Protein AF-0000000085309528 (afdb_homodimer)

Organism: NCBI:txid3103831

Solvent-accessible surface area (backbone atoms only — not comparable to full-atom values): 15838 Å² total; per-residue (Å²): 102,68,58,45,34,44,52,8,32,40,38,30,22,43,34,36,33,51,49,20,50,48,52,57,66,41,32,70,86,76,49,28,79,62,33,69,62,44,40,62,52,49,51,51,50,44,50,50,41,31,69,68,67,67,43,84,64,73,81,75,52,52,61,58,54,52,50,49,50,30,49,31,26,32,52,10,17,55,31,30,48,74,66,34,68,66,12,40,51,35,38,41,52,45,48,66,63,44,37,60,67,75,28,50,26,87,81,46,52,84,86,38,72,61,16,55,55,22,41,51,52,34,37,46,50,42,15,52,39,9,43,42,37,27,53,52,28,52,54,51,49,53,52,53,55,56,60,66,65,58,73,77,74,73,80,124,104,69,57,47,35,45,52,8,32,40,37,30,21,43,33,35,35,50,50,19,50,50,51,57,64,36,35,74,74,79,53,28,78,61,37,69,62,43,40,62,52,51,52,50,50,43,50,50,40,32,70,70,67,65,42,86,64,72,79,74,52,53,64,56,56,52,51,48,50,30,49,30,26,32,51,11,17,56,31,30,48,74,67,35,67,65,13,40,51,35,38,44,51,45,47,67,62,44,37,60,68,76,28,50,26,86,82,45,52,84,87,37,73,61,18,56,53,22,42,51,51,34,38,47,51,43,15,54,41,9,44,43,37,28,52,52,28,50,53,51,50,53,54,54,53,57,60,65,65,56,72,78,74,73,80,124

InterPro domains:
  IPR008637 HR-like lesion-inducer [PF05514] (1-138)

Nearest PDB structures (foldseek):
  4tx5-assembly1_B  TM=2.590E-01  e=3.684E+00  Homo sapiens
  6jx6-assembly1_A  TM=2.705E-01  e=5.208E+00  Homo sapiens
  8e2i-assembly1_F  TM=2.574E-01  e=7.364E+00  Homo sapiens
  4tx5-assembly1_B  TM=2.590E-01  e=3.129E+00  Homo sapiens
  4tx5-assembly1_A  TM=1.847E-01  e=1.812E+00  Homo sapiens

Secondary structure (DSSP, 8-state):
-HHHHHHHHHHHHHHHHHHHHHHHHHHTTTS-HHHHHHHHHHHHHHHHHHHHH--------HHHHHHHHHHHHHHHHHHHHTT-HHHHHHHHHHHHHHHHHH--GGGS-TTSHHHHHHHHHHHHHHHHHHHHHHHHHHHHHHHHHHHHTS------/-HHHHHHHHHHHHHHHHHHHHHHHHHHHHHS-HHHHHHHHHHHHHHHHHHHHH--------HHHHHHHHHHHHHHHHHHHHTT-HHHHHHHHHHHHHHHHHH--GGGS-TTSHHHHHHHHHHHHHHHHHHHHHHHHHHHHHHHHHHHHTS------

Structure (mmCIF, N/CA/C/O backbone):
data_AF-0000000085309528-model_v1
#
loop_
_entity.id
_entity.type
_entity.pdbx_description
1 polymer 'HR-like lesion-inducer'
#
loop_
_atom_site.group_PDB
_atom_site.id
_atom_site.type_symbol
_atom_site.label_atom_id
_atom_site.label_alt_id
_atom_site.label_comp_id
_atom_site.label_asym_id
_atom_site.label_entity_id
_atom_site.label_seq_id
_atom_site.pdbx_PDB_ins_code
_atom_site.Cartn_x
_atom_site.Cartn_y
_atom_site.Cartn_z
_atom_site.occupancy
_atom_site.B_iso_or_equiv
_atom_site.auth_seq_id
_atom_site.auth_comp_id
_atom_site.auth_asym_id
_atom_site.auth_atom_id
_atom_site.pdbx_PDB_model_num
ATOM 1 N N . MET A 1 1 ? -3.947 13.203 20.281 1 59 1 MET A N 1
ATOM 2 C CA . MET A 1 1 ? -3.629 13.734 18.953 1 59 1 MET A CA 1
ATOM 3 C C . MET A 1 1 ? -2.316 13.156 18.438 1 59 1 MET A C 1
ATOM 5 O O . MET A 1 1 ? -2.285 12.523 17.375 1 59 1 MET A O 1
ATOM 9 N N . GLY A 1 2 ? -1.531 13.086 19.375 1 77.38 2 GLY A N 1
ATOM 10 C CA . GLY A 1 2 ? -0.209 12.531 19.141 1 77.38 2 GLY A CA 1
ATOM 11 C C . GLY A 1 2 ? -0.215 11.023 18.953 1 77.38 2 GLY A C 1
ATOM 12 O O . GLY A 1 2 ? 0.578 10.477 18.188 1 77.38 2 GLY A O 1
ATOM 13 N N . PHE A 1 3 ? -1.37 10.469 19.438 1 87.56 3 PHE A N 1
ATOM 14 C CA . PHE A 1 3 ? -1.398 9.008 19.438 1 87.56 3 PHE A CA 1
ATOM 15 C C . PHE A 1 3 ? -1.786 8.477 18.062 1 87.56 3 PHE A C 1
ATOM 17 O O . PHE A 1 3 ? -1.171 7.527 17.562 1 87.56 3 PHE A O 1
ATOM 24 N N . THR A 1 4 ? -2.826 9.039 17.422 1 90.31 4 THR A N 1
ATOM 25 C CA . THR A 1 4 ? -3.268 8.609 16.109 1 90.31 4 THR A CA 1
ATOM 26 C C . THR A 1 4 ? -2.162 8.805 15.07 1 90.31 4 THR A C 1
ATOM 28 O O . THR A 1 4 ? -1.961 7.961 14.203 1 90.31 4 THR A O 1
ATOM 31 N N . LEU A 1 5 ? -1.456 9.836 15.234 1 93 5 LEU A N 1
ATOM 32 C CA . LEU A 1 5 ? -0.347 10.117 14.328 1 93 5 LEU A CA 1
ATOM 33 C C . LEU A 1 5 ? 0.76 9.078 14.484 1 93 5 LEU A C 1
ATOM 35 O O . LEU A 1 5 ? 1.288 8.57 13.492 1 93 5 LEU A O 1
ATOM 39 N N . PHE A 1 6 ? 0.939 8.797 15.758 1 93.88 6 PHE A N 1
ATOM 40 C CA . PHE A 1 6 ? 1.984 7.824 16.047 1 93.88 6 PHE A CA 1
ATOM 41 C C . PHE A 1 6 ? 1.581 6.438 15.547 1 93.88 6 PHE A C 1
ATOM 43 O O . PHE A 1 6 ? 2.389 5.73 14.945 1 93.88 6 PHE A O 1
ATOM 50 N N . ILE A 1 7 ? 0.357 6.023 15.773 1 95.94 7 ILE A N 1
ATOM 51 C CA . ILE A 1 7 ? -0.137 4.723 15.344 1 95.94 7 ILE A CA 1
ATOM 52 C C . ILE A 1 7 ? -0.105 4.641 13.812 1 95.94 7 ILE A C 1
ATOM 54 O O . ILE A 1 7 ? 0.216 3.59 13.25 1 95.94 7 ILE A O 1
ATOM 58 N N . GLY A 1 8 ? -0.493 5.781 13.195 1 96.25 8 GLY A N 1
ATOM 59 C CA . GLY A 1 8 ? -0.447 5.824 11.742 1 96.25 8 GLY A CA 1
ATOM 60 C C . GLY A 1 8 ? 0.948 5.621 11.188 1 96.25 8 GLY A C 1
ATOM 61 O O . GLY A 1 8 ? 1.146 4.812 10.273 1 96.25 8 GLY A O 1
ATOM 62 N N . ARG A 1 9 ? 1.925 6.234 11.773 1 96.56 9 ARG A N 1
ATOM 63 C CA . ARG A 1 9 ? 3.309 6.105 11.328 1 96.56 9 ARG A CA 1
ATOM 64 C C . ARG A 1 9 ? 3.838 4.699 11.586 1 96.56 9 ARG A C 1
ATOM 66 O O . ARG A 1 9 ? 4.543 4.133 10.75 1 96.56 9 ARG A O 1
ATOM 73 N N . LEU A 1 10 ? 3.473 4.219 12.727 1 97.5 10 LEU A N 1
ATOM 74 C CA . LEU A 1 10 ? 3.939 2.891 13.109 1 97.5 10 LEU A CA 1
ATOM 75 C C . LEU A 1 10 ? 3.387 1.828 12.164 1 97.5 10 LEU A C 1
ATOM 77 O O . LEU A 1 10 ? 4.125 0.961 11.695 1 97.5 10 LEU A O 1
ATOM 81 N N . LEU A 1 11 ? 2.135 1.89 11.938 1 97.56 11 LEU A N 1
ATOM 82 C CA . LEU A 1 11 ? 1.492 0.933 11.039 1 97.56 11 LEU A CA 1
ATOM 83 C C . LEU A 1 11 ? 2.062 1.04 9.633 1 97.56 11 LEU A C 1
ATOM 85 O O . LEU A 1 11 ? 2.334 0.023 8.984 1 97.56 11 LEU A O 1
ATOM 89 N N . PHE A 1 12 ? 2.223 2.238 9.203 1 98.19 12 PHE A N 1
ATOM 90 C CA . PHE A 1 12 ? 2.777 2.469 7.871 1 98.19 12 PHE A CA 1
ATOM 91 C C . PHE A 1 12 ? 4.184 1.889 7.762 1 98.19 12 PHE A C 1
ATOM 93 O O . PHE A 1 12 ? 4.477 1.125 6.84 1 98.19 12 PHE A O 1
ATOM 100 N N . ALA A 1 13 ? 5.023 2.193 8.742 1 98.31 13 ALA A N 1
ATOM 101 C CA . ALA A 1 13 ? 6.43 1.804 8.727 1 98.31 13 ALA A CA 1
ATOM 102 C C . ALA A 1 13 ? 6.586 0.298 8.922 1 98.31 13 ALA A C 1
ATOM 104 O O . ALA A 1 13 ? 7.586 -0.29 8.508 1 98.31 13 ALA A O 1
ATOM 105 N N . SER A 1 14 ? 5.633 -0.248 9.594 1 97.62 14 SER A N 1
ATOM 106 C CA . SER A 1 14 ? 5.723 -1.672 9.898 1 97.62 14 SER A CA 1
ATOM 107 C C . SER A 1 14 ? 5.859 -2.506 8.633 1 97.62 14 SER A C 1
ATOM 109 O O . SER A 1 14 ? 6.586 -3.5 8.609 1 97.62 14 SER A O 1
ATOM 111 N N . PHE A 1 15 ? 5.129 -2.162 7.57 1 97.75 15 PHE A N 1
ATOM 112 C CA . PHE A 1 15 ? 5.219 -2.896 6.316 1 97.75 15 PHE A CA 1
ATOM 113 C C . PHE A 1 15 ? 6.66 -2.943 5.816 1 97.75 15 PHE A C 1
ATOM 115 O O . PHE A 1 15 ? 7.152 -4.004 5.422 1 97.75 15 PHE A O 1
ATOM 122 N N . PHE A 1 16 ? 7.359 -1.808 5.855 1 98.12 16 PHE A N 1
ATOM 123 C CA . PHE A 1 16 ? 8.711 -1.723 5.324 1 98.12 16 PHE A CA 1
ATOM 124 C C . PHE A 1 16 ? 9.695 -2.471 6.223 1 98.12 16 PHE A C 1
ATOM 126 O O . PHE A 1 16 ? 10.609 -3.137 5.73 1 98.12 16 PHE A O 1
ATOM 133 N N . ILE A 1 17 ? 9.453 -2.334 7.441 1 97.62 17 ILE A N 1
ATOM 134 C CA . ILE A 1 17 ? 10.336 -3 8.391 1 97.62 17 ILE A CA 1
ATOM 135 C C . ILE A 1 17 ? 10.188 -4.516 8.266 1 97.62 17 ILE A C 1
ATOM 137 O O . ILE A 1 17 ? 11.18 -5.242 8.234 1 97.62 17 ILE A O 1
ATOM 141 N N . LEU A 1 18 ? 9 -5.008 8.188 1 96.38 18 LEU A N 1
ATOM 142 C CA . LEU A 1 18 ? 8.75 -6.438 8.023 1 96.38 18 LEU A CA 1
ATOM 143 C C . LEU A 1 18 ? 9.297 -6.938 6.691 1 96.38 18 LEU A C 1
ATOM 145 O O . LEU A 1 18 ? 9.859 -8.031 6.617 1 96.38 18 LEU A O 1
ATOM 149 N N . SER A 1 19 ? 9.039 -6.141 5.691 1 94.44 19 SER A N 1
ATOM 150 C CA . SER A 1 19 ? 9.562 -6.496 4.379 1 94.44 19 SER A CA 1
ATOM 151 C C . SER A 1 19 ? 11.078 -6.605 4.398 1 94.44 19 SER A C 1
ATOM 153 O O . SER A 1 19 ? 11.648 -7.523 3.809 1 94.44 19 SER A O 1
ATOM 155 N N . SER A 1 20 ? 11.703 -5.621 5.047 1 94.56 20 SER A N 1
ATOM 156 C CA . SER A 1 20 ? 13.156 -5.656 5.184 1 94.56 20 SER A CA 1
ATOM 157 C C . SER A 1 20 ? 13.609 -6.902 5.938 1 94.56 20 SER A C 1
ATOM 159 O O . SER A 1 20 ? 14.602 -7.531 5.562 1 94.56 20 SER A O 1
ATOM 161 N N . TYR A 1 21 ? 12.93 -7.238 6.98 1 93.25 21 TYR A N 1
ATOM 162 C CA . TYR A 1 21 ? 13.242 -8.43 7.758 1 93.25 21 TYR A CA 1
ATOM 163 C C . TYR A 1 21 ? 13.094 -9.688 6.91 1 93.25 21 TYR A C 1
ATOM 165 O O . TYR A 1 21 ? 13.93 -10.594 6.98 1 93.25 21 TYR A O 1
ATOM 173 N N . GLN A 1 22 ? 12.047 -9.773 6.168 1 89.75 22 GLN A N 1
ATOM 174 C CA . GLN A 1 22 ? 11.82 -10.922 5.297 1 89.75 22 GLN A CA 1
ATOM 175 C C . GLN A 1 22 ? 12.93 -11.047 4.258 1 89.75 22 GLN A C 1
ATOM 177 O O . GLN A 1 22 ? 13.383 -12.156 3.959 1 89.75 22 GLN A O 1
ATOM 182 N N . LEU A 1 23 ? 13.289 -9.914 3.648 1 89.88 23 LEU A N 1
ATOM 183 C CA . LEU A 1 23 ? 14.375 -9.93 2.672 1 89.88 23 LEU A CA 1
ATOM 184 C C . LEU A 1 23 ? 15.664 -10.453 3.297 1 89.88 23 LEU A C 1
ATOM 186 O O . LEU A 1 23 ? 16.391 -11.227 2.668 1 89.88 23 LEU A O 1
ATOM 190 N N . TYR A 1 24 ? 15.93 -10.031 4.457 1 89.62 24 TYR A N 1
ATOM 191 C CA . TYR A 1 24 ? 17.125 -10.461 5.168 1 89.62 24 TYR A CA 1
ATOM 192 C C . TYR A 1 24 ? 17.078 -11.961 5.461 1 89.62 24 TYR A C 1
ATOM 194 O O . TYR A 1 24 ? 18.078 -12.664 5.277 1 89.62 24 TYR A O 1
ATOM 202 N N . HIS A 1 25 ? 15.961 -12.445 5.918 1 86.12 25 HIS A N 1
ATOM 203 C CA . HIS A 1 25 ? 15.805 -13.852 6.27 1 86.12 25 HIS A CA 1
ATOM 204 C C . HIS A 1 25 ? 15.883 -14.742 5.031 1 86.12 25 HIS A C 1
ATOM 206 O O . HIS A 1 25 ? 16.406 -15.852 5.094 1 86.12 25 HIS A O 1
ATOM 212 N N . GLU A 1 26 ? 15.359 -14.227 3.969 1 83.44 26 GLU A N 1
ATOM 213 C CA . GLU A 1 26 ? 15.359 -15.008 2.734 1 83.44 26 GLU A CA 1
ATOM 214 C C . GLU A 1 26 ? 16.719 -14.953 2.047 1 83.44 26 GLU A C 1
ATOM 216 O O . GLU A 1 26 ? 17.016 -15.781 1.189 1 83.44 26 GLU A O 1
ATOM 221 N N . PHE A 1 27 ? 17.516 -13.922 2.281 1 76.69 27 PHE A N 1
ATOM 222 C CA . PHE A 1 27 ? 18.828 -13.695 1.675 1 76.69 27 PHE A CA 1
ATOM 223 C C . PHE A 1 27 ? 19.75 -14.883 1.929 1 76.69 27 PHE A C 1
ATOM 225 O O . PHE A 1 27 ? 20.531 -15.273 1.055 1 76.69 27 PHE A O 1
ATOM 232 N N . GLY A 1 28 ? 19.625 -15.562 3.135 1 66.06 28 GLY A N 1
ATOM 233 C CA . GLY A 1 28 ? 20.516 -16.625 3.584 1 66.06 28 GLY A CA 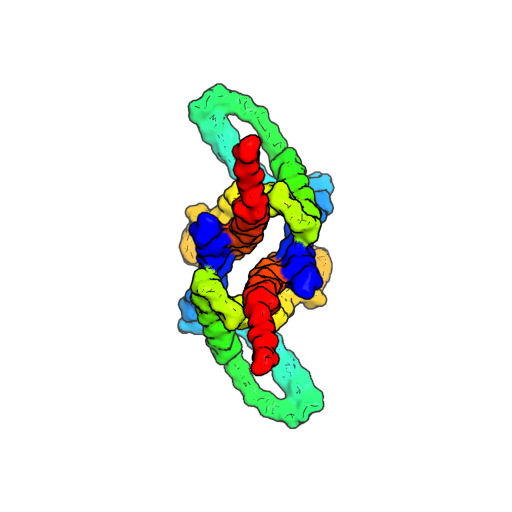1
ATOM 234 C C . GLY A 1 28 ? 21.016 -17.5 2.453 1 66.06 28 GLY A C 1
ATOM 235 O O . GLY A 1 28 ? 22.219 -17.578 2.207 1 66.06 28 GLY A O 1
ATOM 236 N N . THR A 1 29 ? 20.312 -18.484 1.875 1 58.19 29 THR A N 1
ATOM 237 C CA . THR A 1 29 ? 20.969 -19.609 1.225 1 58.19 29 THR A CA 1
ATOM 238 C C . THR A 1 29 ? 21.266 -19.297 -0.24 1 58.19 29 THR A C 1
ATOM 240 O O . THR A 1 29 ? 22.344 -19.609 -0.745 1 58.19 29 THR A O 1
ATOM 243 N N . ASP A 1 30 ? 20.344 -18.797 -1.023 1 61.81 30 ASP A N 1
ATOM 244 C CA . ASP A 1 30 ? 20.531 -18.672 -2.467 1 61.81 30 ASP A CA 1
ATOM 245 C C . ASP A 1 30 ? 20.109 -17.281 -2.943 1 61.81 30 ASP A C 1
ATOM 247 O O . ASP A 1 30 ? 19.766 -17.094 -4.109 1 61.81 30 ASP A O 1
ATOM 251 N N . GLY A 1 31 ? 20.344 -16.141 -1.905 1 64.5 31 GLY A N 1
ATOM 252 C CA . GLY A 1 31 ? 20.031 -14.781 -2.314 1 64.5 31 GLY A CA 1
ATOM 253 C C . GLY A 1 31 ? 18.547 -14.477 -2.266 1 64.5 31 GLY A C 1
ATOM 254 O O . GLY A 1 31 ? 18.141 -13.312 -2.279 1 64.5 31 GLY A O 1
ATOM 255 N N . GLY A 1 32 ? 17.656 -15.539 -2.217 1 71.88 32 GLY A N 1
ATOM 256 C CA . GLY A 1 32 ? 16.219 -15.383 -2.07 1 71.88 32 GLY A CA 1
ATOM 257 C C . GLY A 1 32 ? 15.5 -15.227 -3.396 1 71.88 32 GLY A C 1
ATOM 258 O O . GLY A 1 32 ? 16.141 -15.07 -4.441 1 71.88 32 GLY A O 1
ATOM 259 N N . PRO A 1 33 ? 14.266 -15.297 -3.48 1 76.56 33 PRO A N 1
ATOM 260 C CA . PRO A 1 33 ? 13.461 -15.195 -4.699 1 76.56 33 PRO A CA 1
ATOM 261 C C . PRO A 1 33 ? 13.609 -13.836 -5.391 1 76.56 33 PRO A C 1
ATOM 263 O O . PRO A 1 33 ? 13.453 -13.75 -6.609 1 76.56 33 PRO A O 1
ATOM 266 N N . VAL A 1 34 ? 14.031 -12.914 -4.676 1 83.56 34 VAL A N 1
ATOM 267 C CA . VAL A 1 34 ? 14.141 -11.57 -5.23 1 83.56 34 VAL A CA 1
ATOM 268 C C . VAL A 1 34 ? 15.352 -11.477 -6.148 1 83.56 34 VAL A C 1
ATOM 270 O O . VAL A 1 34 ? 15.344 -10.727 -7.129 1 83.56 34 VAL A O 1
ATOM 273 N N . VAL A 1 35 ? 16.375 -12.211 -5.824 1 81.44 35 VAL A N 1
ATOM 274 C CA . VAL A 1 35 ? 17.594 -12.227 -6.629 1 81.44 35 VAL A CA 1
ATOM 275 C C . VAL A 1 35 ? 17.281 -12.734 -8.031 1 81.44 35 VAL A C 1
ATOM 277 O O . VAL A 1 35 ? 17.844 -12.258 -9.016 1 81.44 35 VAL A O 1
ATOM 280 N N . LYS A 1 36 ? 16.406 -13.664 -8.062 1 83 36 LYS A N 1
ATOM 281 C CA . LYS A 1 36 ? 16.031 -14.242 -9.352 1 83 36 LYS A CA 1
ATOM 282 C C . LYS A 1 36 ? 15.375 -13.195 -10.25 1 83 36 LYS A C 1
ATOM 284 O O . LYS A 1 36 ? 15.5 -13.266 -11.477 1 83 36 LYS A O 1
ATOM 289 N N . VAL A 1 37 ? 14.727 -12.258 -9.664 1 83.81 37 VAL A N 1
ATOM 290 C CA . VAL A 1 37 ? 14.039 -11.219 -10.422 1 83.81 37 VAL A CA 1
ATOM 291 C C . VAL A 1 37 ? 15.023 -10.102 -10.773 1 83.81 37 VAL A C 1
ATOM 293 O O . VAL A 1 37 ? 14.977 -9.555 -11.875 1 83.81 37 VAL A O 1
ATOM 296 N N . LEU A 1 38 ? 15.93 -9.867 -9.906 1 86.25 38 LEU A N 1
ATOM 297 C CA . LEU A 1 38 ? 16.828 -8.734 -10.039 1 86.25 38 LEU A CA 1
ATOM 298 C C . LEU A 1 38 ? 17.984 -9.07 -10.977 1 86.25 38 LEU A C 1
ATOM 300 O O . LEU A 1 38 ? 18.484 -8.203 -11.695 1 86.25 38 LEU A O 1
ATOM 304 N N . GLU A 1 39 ? 18.406 -10.289 -10.961 1 84.12 39 GLU A N 1
ATOM 305 C CA . GLU A 1 39 ? 19.609 -10.703 -11.68 1 84.12 39 GLU A CA 1
ATOM 306 C C . GLU A 1 39 ? 19.5 -10.383 -13.172 1 84.12 39 GLU A C 1
ATOM 308 O O . GLU A 1 39 ? 20.359 -9.711 -13.734 1 84.12 39 GLU A O 1
ATOM 313 N N . PRO A 1 40 ? 18.516 -10.875 -13.781 1 82.75 40 PRO A N 1
ATOM 314 C CA . PRO A 1 40 ? 18.422 -10.586 -15.211 1 82.75 40 PRO A CA 1
ATOM 315 C C . PRO A 1 40 ? 18.312 -9.094 -15.508 1 82.75 40 PRO A C 1
ATOM 317 O O . PRO A 1 40 ? 18.844 -8.617 -16.516 1 82.75 40 PRO A O 1
ATOM 320 N N . LYS A 1 41 ? 17.672 -8.406 -14.672 1 81.38 41 LYS A N 1
ATOM 321 C CA . LYS A 1 41 ? 17.469 -6.977 -14.883 1 81.38 41 LYS A CA 1
ATOM 322 C C . LYS A 1 41 ? 18.781 -6.211 -14.695 1 81.38 41 LYS A C 1
ATOM 324 O O . LYS A 1 41 ? 19.062 -5.273 -15.438 1 81.38 41 LYS A O 1
ATOM 329 N N . LEU A 1 42 ? 19.484 -6.613 -13.75 1 80.06 42 LEU A N 1
ATOM 330 C CA . LEU A 1 42 ? 20.797 -6.004 -13.516 1 80.06 42 LEU A CA 1
ATOM 331 C C . LEU A 1 42 ? 21.75 -6.301 -14.672 1 80.06 42 LEU A C 1
ATOM 333 O O . LEU A 1 42 ? 22.531 -5.438 -15.07 1 80.06 42 LEU A O 1
ATOM 337 N N . ASN A 1 43 ? 21.641 -7.5 -15.125 1 80.75 43 ASN A N 1
ATOM 338 C CA . ASN A 1 43 ? 22.484 -7.879 -16.25 1 80.75 43 ASN A CA 1
ATOM 339 C C . ASN A 1 43 ? 22.172 -7.031 -17.484 1 80.75 43 ASN A C 1
ATOM 341 O O . ASN A 1 43 ? 23.094 -6.609 -18.203 1 80.75 43 ASN A O 1
ATOM 345 N N . MET A 1 44 ? 20.859 -6.789 -17.641 1 76.88 44 MET A N 1
ATOM 346 C CA . MET A 1 44 ? 20.469 -5.961 -18.766 1 76.88 44 MET A CA 1
ATOM 347 C C . MET A 1 44 ? 20.938 -4.523 -18.594 1 76.88 44 MET A C 1
ATOM 349 O O . MET A 1 44 ? 21.391 -3.887 -19.547 1 76.88 44 MET A O 1
ATOM 353 N N . PHE A 1 45 ? 20.812 -4.094 -17.453 1 75.94 45 PHE A N 1
ATOM 354 C CA . PHE A 1 45 ? 21.234 -2.732 -17.156 1 75.94 45 PHE A CA 1
ATOM 355 C C . PHE A 1 45 ? 22.734 -2.572 -17.344 1 75.94 45 PHE A C 1
ATOM 357 O O . PHE A 1 45 ? 23.203 -1.577 -17.906 1 75.94 45 PHE A O 1
ATOM 364 N N . THR A 1 46 ? 23.469 -3.512 -16.875 1 75.56 46 THR A N 1
ATOM 365 C CA . THR A 1 46 ? 24.922 -3.488 -17.016 1 75.56 46 THR A CA 1
ATOM 366 C C . THR A 1 46 ? 25.312 -3.545 -18.484 1 75.56 46 THR A C 1
ATOM 368 O O . THR A 1 46 ? 26.234 -2.842 -18.922 1 75.56 46 THR A O 1
ATOM 371 N N . LYS A 1 47 ? 24.641 -4.352 -19.188 1 77.75 47 LYS A N 1
ATOM 372 C CA . LYS A 1 47 ? 24.938 -4.469 -20.609 1 77.75 47 LYS A CA 1
ATOM 373 C C . LYS A 1 47 ? 24.688 -3.146 -21.328 1 77.75 47 LYS A C 1
ATOM 375 O O . LYS A 1 47 ? 25.469 -2.746 -22.188 1 77.75 47 LYS A O 1
ATOM 380 N N . LEU A 1 48 ? 23.609 -2.496 -20.906 1 72.94 48 LEU A N 1
ATOM 381 C CA . LEU A 1 48 ? 23.266 -1.224 -21.531 1 72.94 48 LEU A CA 1
ATOM 382 C C . LEU A 1 48 ? 24.297 -0.158 -21.203 1 72.94 48 LEU A C 1
ATOM 384 O O . LEU A 1 48 ? 24.688 0.627 -22.078 1 72.94 48 LEU A O 1
ATOM 388 N N . ILE A 1 49 ? 24.703 -0.191 -20 1 71.75 49 ILE A N 1
ATOM 389 C CA . ILE A 1 49 ? 25.688 0.792 -19.562 1 71.75 49 ILE A CA 1
ATOM 390 C C . ILE A 1 49 ? 27.031 0.516 -20.234 1 71.75 49 ILE A C 1
ATOM 392 O O . ILE A 1 49 ? 27.75 1.446 -20.625 1 71.75 49 ILE A O 1
ATOM 396 N N . THR A 1 50 ? 27.312 -0.761 -20.328 1 74.38 50 THR A N 1
ATOM 397 C CA . THR A 1 50 ? 28.547 -1.136 -21 1 74.38 50 THR A CA 1
ATOM 398 C C . THR A 1 50 ? 28.516 -0.718 -22.469 1 74.38 50 THR A C 1
ATOM 400 O O . THR A 1 50 ? 29.5 -0.219 -23 1 74.38 50 THR A O 1
ATOM 403 N N . LEU A 1 51 ? 27.438 -0.909 -23 1 72.88 51 LEU A N 1
ATOM 404 C CA . LEU A 1 51 ? 27.297 -0.584 -24.422 1 72.88 51 LEU A CA 1
ATOM 405 C C . LEU A 1 51 ? 27.328 0.925 -24.641 1 72.88 51 LEU A C 1
ATOM 407 O O . LEU A 1 51 ? 27.969 1.41 -25.578 1 72.88 51 LEU A O 1
ATOM 411 N N . LYS A 1 52 ? 26.656 1.558 -23.688 1 69.94 52 LYS A N 1
ATOM 412 C CA . LYS A 1 52 ? 26.5 2.992 -23.906 1 69.94 52 LYS A CA 1
ATOM 413 C C . LYS A 1 52 ? 27.672 3.77 -23.297 1 69.94 52 LYS A C 1
ATOM 415 O O . LYS A 1 52 ? 28.172 4.715 -23.906 1 69.94 52 LYS A O 1
ATOM 420 N N . ALA A 1 53 ? 28 3.508 -22.125 1 66.31 53 ALA A N 1
ATOM 421 C CA . ALA A 1 53 ? 28.984 4.34 -21.438 1 66.31 53 ALA A CA 1
ATOM 422 C C . ALA A 1 53 ? 30.391 3.752 -21.562 1 66.31 53 ALA A C 1
ATOM 424 O O . ALA A 1 53 ? 31.375 4.441 -21.328 1 66.31 53 ALA A O 1
ATOM 425 N N . GLY A 1 54 ? 30.484 2.582 -22.281 1 65.31 54 GLY A N 1
ATOM 426 C CA . GLY A 1 54 ? 31.781 1.95 -22.453 1 65.31 54 GLY A CA 1
ATOM 427 C C . GLY A 1 54 ? 32.469 1.61 -21.141 1 65.31 54 GLY A C 1
ATOM 428 O O . GLY A 1 54 ? 33.688 1.489 -21.094 1 65.31 54 GLY A O 1
ATOM 429 N N . ILE A 1 55 ? 31.766 1.912 -20.078 1 61.38 55 ILE A N 1
ATOM 430 C CA . ILE A 1 55 ? 32.375 1.68 -18.766 1 61.38 55 ILE A CA 1
ATOM 431 C C . ILE A 1 55 ? 32.062 0.25 -18.312 1 61.38 55 ILE A C 1
ATOM 433 O O . ILE A 1 55 ? 30.953 -0.246 -18.469 1 61.38 55 ILE A O 1
ATOM 437 N N . ASN A 1 56 ? 33.125 -0.583 -18.125 1 59.34 56 ASN A N 1
ATOM 438 C CA . ASN A 1 56 ? 32.969 -1.91 -17.531 1 59.34 56 ASN A CA 1
ATOM 439 C C . ASN A 1 56 ? 32.375 -1.838 -16.141 1 59.34 56 ASN A C 1
ATOM 441 O O . ASN A 1 56 ? 33.031 -1.387 -15.195 1 59.34 56 ASN A O 1
ATOM 445 N N . VAL A 1 57 ? 31.062 -1.744 -16 1 57.91 57 VAL A N 1
ATOM 446 C CA . VAL A 1 57 ? 30.375 -1.695 -14.703 1 57.91 57 VAL A CA 1
ATOM 447 C C . VAL A 1 57 ? 30.672 -2.977 -13.922 1 57.91 57 VAL A C 1
ATOM 449 O O . VAL A 1 57 ? 30.547 -4.078 -14.461 1 57.91 57 VAL A O 1
ATOM 452 N N . PRO A 1 58 ? 31.469 -2.914 -12.82 1 57.06 58 PRO A N 1
ATOM 453 C CA . PRO A 1 58 ? 31.672 -4.117 -12.016 1 57.06 58 PRO A CA 1
ATOM 454 C C . PRO A 1 58 ? 30.391 -4.902 -11.781 1 57.06 58 PRO A C 1
ATOM 456 O O . PRO A 1 58 ? 29.297 -4.32 -11.766 1 57.06 58 PRO A O 1
ATOM 459 N N . GLU A 1 59 ? 30.312 -6.117 -12.117 1 60.16 59 GLU A N 1
ATOM 460 C CA . GLU A 1 59 ? 29.188 -7.008 -11.898 1 60.16 59 GLU A CA 1
ATOM 461 C C . GLU A 1 59 ? 28.562 -6.789 -10.523 1 60.16 59 GLU A C 1
ATOM 463 O O . GLU A 1 59 ? 29.188 -7.098 -9.5 1 60.16 59 GLU A O 1
ATOM 468 N N . VAL A 1 60 ? 27.812 -5.691 -10.328 1 61.56 60 VAL A N 1
ATOM 469 C CA . VAL A 1 60 ? 27.125 -5.566 -9.047 1 61.56 60 VAL A CA 1
ATOM 470 C C . VAL A 1 60 ? 26.422 -6.879 -8.711 1 61.56 60 VAL A C 1
ATOM 472 O O . VAL A 1 60 ? 25.562 -7.344 -9.469 1 61.56 60 VAL A O 1
ATOM 475 N N . GLU A 1 61 ? 27.047 -7.566 -7.699 1 78 61 GLU A N 1
ATOM 476 C CA . GLU A 1 61 ? 26.438 -8.812 -7.242 1 78 61 GLU A CA 1
ATOM 477 C C . GLU A 1 61 ? 25.016 -8.578 -6.734 1 78 61 GLU A C 1
ATOM 479 O O . GLU A 1 61 ? 24.75 -7.602 -6.027 1 78 61 GLU A O 1
ATOM 484 N N . THR A 1 62 ? 24.078 -9.133 -7.316 1 82.75 62 THR A N 1
ATOM 485 C CA . THR A 1 62 ? 22.672 -9.055 -6.949 1 82.75 62 THR A CA 1
ATOM 486 C C . THR A 1 62 ? 22.516 -9.031 -5.434 1 82.75 62 THR A C 1
ATOM 488 O O . THR A 1 62 ? 21.594 -8.398 -4.91 1 82.75 62 THR A O 1
ATOM 491 N N . LYS A 1 63 ? 23.5 -9.578 -4.77 1 82.19 63 LYS A N 1
ATOM 492 C CA . LYS A 1 63 ? 23.453 -9.625 -3.311 1 82.19 63 LYS A CA 1
ATOM 493 C C . LYS A 1 63 ? 23.578 -8.227 -2.715 1 82.19 63 LYS A C 1
ATOM 495 O O . LYS A 1 63 ? 22.938 -7.922 -1.702 1 82.19 63 LYS A O 1
ATOM 500 N N . HIS A 1 64 ? 24.375 -7.402 -3.352 1 86.88 64 HIS A N 1
ATOM 501 C CA . HIS A 1 64 ? 24.547 -6.043 -2.859 1 86.88 64 HIS A CA 1
ATOM 502 C C . HIS A 1 64 ? 23.266 -5.227 -3.047 1 86.88 64 HIS A C 1
ATOM 504 O O . HIS A 1 64 ? 22.969 -4.352 -2.232 1 86.88 64 HIS A O 1
ATOM 510 N N . VAL A 1 65 ? 22.625 -5.543 -4.117 1 89.62 65 VAL A N 1
ATOM 511 C CA . VAL A 1 65 ? 21.375 -4.84 -4.398 1 89.62 65 VAL A CA 1
ATOM 512 C C . VAL A 1 65 ? 20.344 -5.176 -3.324 1 89.62 65 VAL A C 1
ATOM 514 O O . VAL A 1 65 ? 19.672 -4.281 -2.807 1 89.62 65 VAL A O 1
ATOM 517 N N . VAL A 1 66 ? 20.281 -6.438 -2.98 1 90.56 66 VAL A N 1
ATOM 518 C CA . VAL A 1 66 ? 19.344 -6.887 -1.956 1 90.56 66 VAL A CA 1
ATOM 519 C C . VAL A 1 66 ? 19.703 -6.246 -0.615 1 90.56 66 VAL A C 1
ATOM 521 O O . VAL A 1 66 ? 18.812 -5.816 0.126 1 90.56 66 VAL A O 1
ATOM 524 N N . MET A 1 67 ? 20.984 -6.176 -0.336 1 90 67 MET A N 1
ATOM 525 C CA . MET A 1 67 ? 21.422 -5.539 0.903 1 90 67 MET A CA 1
ATOM 526 C C . MET A 1 67 ? 21.016 -4.07 0.933 1 90 67 MET A C 1
ATOM 528 O O . MET A 1 67 ? 20.625 -3.549 1.978 1 90 67 MET A O 1
ATOM 532 N N . THR A 1 68 ? 21.188 -3.451 -0.197 1 93.25 68 THR A N 1
ATOM 533 C CA . THR A 1 68 ? 20.781 -2.053 -0.297 1 93.25 68 THR A CA 1
ATOM 534 C C . THR A 1 68 ? 19.297 -1.898 -0.04 1 93.25 68 THR A C 1
ATOM 536 O O . THR A 1 68 ? 18.875 -0.969 0.651 1 93.25 68 THR A O 1
ATOM 539 N N . MET A 1 69 ? 18.484 -2.799 -0.567 1 94.25 69 MET A N 1
ATOM 540 C CA . MET A 1 69 ? 17.047 -2.785 -0.332 1 94.25 69 MET A CA 1
ATOM 541 C C . MET A 1 69 ? 16.734 -2.908 1.156 1 94.25 69 MET A C 1
ATOM 543 O O . MET A 1 69 ? 15.906 -2.168 1.685 1 94.25 69 MET A O 1
ATOM 547 N N . ILE A 1 70 ? 17.453 -3.828 1.803 1 94.5 70 ILE A N 1
ATOM 548 C CA . ILE A 1 70 ? 17.25 -4.094 3.223 1 94.5 70 ILE A CA 1
ATOM 549 C C . ILE A 1 70 ? 17.562 -2.838 4.031 1 94.5 70 ILE A C 1
ATOM 551 O O . ILE A 1 70 ? 16.797 -2.447 4.91 1 94.5 70 ILE A O 1
ATOM 555 N N . VAL A 1 71 ? 18.594 -2.199 3.689 1 95.44 71 VAL A N 1
ATOM 556 C CA . VAL A 1 71 ? 19.062 -1.023 4.422 1 95.44 71 VAL A CA 1
ATOM 557 C C . VAL A 1 71 ? 18.094 0.135 4.195 1 95.44 71 VAL A C 1
ATOM 559 O O . VAL A 1 71 ? 17.672 0.8 5.145 1 95.44 71 VAL A O 1
ATOM 562 N N . LEU A 1 72 ? 17.703 0.355 2.971 1 97.31 72 LEU A N 1
ATOM 563 C CA . LEU A 1 72 ? 16.812 1.455 2.639 1 97.31 72 LEU A CA 1
ATOM 564 C C . LEU A 1 72 ? 15.461 1.278 3.324 1 97.31 72 LEU A C 1
ATOM 566 O O . LEU A 1 72 ? 14.945 2.213 3.943 1 97.31 72 LEU A O 1
ATOM 570 N N . GLN A 1 73 ? 15 0.128 3.26 1 97.12 73 GLN A N 1
ATOM 571 C CA . GLN A 1 73 ? 13.688 -0.147 3.844 1 97.12 73 GLN A CA 1
ATOM 572 C C . GLN A 1 73 ? 13.766 -0.18 5.367 1 97.12 73 GLN A C 1
ATOM 574 O O . GLN A 1 73 ? 12.875 0.341 6.047 1 97.12 73 GLN A O 1
ATOM 579 N N . GLY A 1 74 ? 14.727 -0.908 5.832 1 97.06 74 GLY A N 1
ATOM 580 C CA . GLY A 1 74 ? 14.859 -1.054 7.273 1 97.06 74 GLY A CA 1
ATOM 581 C C . GLY A 1 74 ? 15.109 0.263 7.984 1 97.06 74 GLY A C 1
ATOM 582 O O . GLY A 1 74 ? 14.359 0.643 8.883 1 97.06 74 GLY A O 1
ATOM 583 N N . PHE A 1 75 ? 16.094 0.993 7.523 1 97.5 75 PHE A N 1
ATOM 584 C CA . PHE A 1 75 ? 16.438 2.27 8.133 1 97.5 75 PHE A CA 1
ATOM 585 C C . PHE A 1 75 ? 15.359 3.314 7.855 1 97.5 75 PHE A C 1
ATOM 587 O O . PHE A 1 75 ? 15.055 4.141 8.719 1 97.5 75 PHE A O 1
ATOM 594 N N . GLY A 1 76 ? 14.898 3.281 6.66 1 98.25 76 GLY A N 1
ATOM 595 C CA . GLY A 1 76 ? 13.82 4.199 6.34 1 98.25 76 GLY A CA 1
ATOM 596 C C . GLY A 1 76 ? 12.586 3.988 7.188 1 98.25 76 GLY A C 1
ATOM 597 O O . GLY A 1 76 ? 12 4.949 7.691 1 98.25 76 GLY A O 1
ATOM 598 N N . GLY A 1 77 ? 12.203 2.691 7.344 1 98.38 77 GLY A N 1
ATOM 599 C CA . GLY A 1 77 ? 11.047 2.373 8.172 1 98.38 77 GLY A CA 1
ATOM 600 C C . GLY A 1 77 ? 11.219 2.801 9.617 1 98.38 77 GLY A C 1
ATOM 601 O O . GLY A 1 77 ? 10.328 3.436 10.188 1 98.38 77 GLY A O 1
ATOM 602 N N . VAL A 1 78 ? 12.336 2.518 10.172 1 97.81 78 VAL A N 1
ATOM 603 C CA . VAL A 1 78 ? 12.617 2.871 11.562 1 97.81 78 VAL A CA 1
ATOM 604 C C . VAL A 1 78 ? 12.641 4.391 11.711 1 97.81 78 VAL A C 1
ATOM 606 O O . VAL A 1 78 ? 12.055 4.938 12.648 1 97.81 78 VAL A O 1
ATOM 609 N N . GLY A 1 79 ? 13.336 5.031 10.836 1 97.75 79 GLY A N 1
ATOM 610 C CA . GLY A 1 79 ? 13.352 6.484 10.852 1 97.75 79 GLY A CA 1
ATOM 611 C C . GLY A 1 79 ? 11.961 7.094 10.742 1 97.75 79 GLY A C 1
ATOM 612 O O . GLY A 1 79 ? 11.664 8.086 11.414 1 97.75 79 GLY A O 1
ATOM 613 N N . PHE A 1 80 ? 11.141 6.504 9.906 1 97.06 80 PHE A N 1
ATOM 614 C CA . PHE A 1 80 ? 9.805 7.043 9.68 1 97.06 80 PHE A CA 1
ATOM 615 C C . PHE A 1 80 ? 8.945 6.918 10.93 1 97.06 80 PHE A C 1
ATOM 617 O O . PHE A 1 80 ? 8.133 7.797 11.227 1 97.06 80 PHE A O 1
ATOM 624 N N . VAL A 1 81 ? 9.117 5.805 11.711 1 96.38 81 VAL A N 1
ATOM 625 C CA . VAL A 1 81 ? 8.375 5.613 12.945 1 96.38 81 VAL A CA 1
ATOM 626 C C . VAL A 1 81 ? 8.617 6.801 13.883 1 96.38 81 VAL A C 1
ATOM 628 O O . VAL A 1 81 ? 7.699 7.266 14.555 1 96.38 81 VAL A O 1
ATOM 631 N N . PHE A 1 82 ? 9.781 7.336 13.828 1 94.94 82 PHE A N 1
ATOM 632 C CA . PHE A 1 82 ? 10.148 8.43 14.711 1 94.94 82 PHE A CA 1
ATOM 633 C C . PHE A 1 82 ? 9.836 9.773 14.07 1 94.94 82 PHE A C 1
ATOM 635 O O . PHE A 1 82 ? 10.156 10.828 14.625 1 94.94 82 PHE A O 1
ATOM 642 N N . GLY A 1 83 ? 9.312 9.75 12.961 1 93 83 GLY A N 1
ATOM 643 C CA . GLY A 1 83 ? 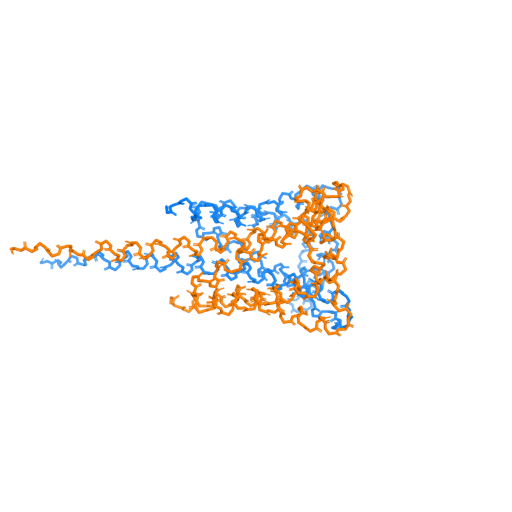8.914 10.969 12.281 1 93 83 GLY A CA 1
ATOM 644 C C . GLY A 1 83 ? 10.07 11.664 11.578 1 93 83 GLY A C 1
ATOM 645 O O . GLY A 1 83 ? 10.031 12.875 11.359 1 93 83 GLY A O 1
ATOM 646 N N . SER A 1 84 ? 11.055 10.922 11.234 1 94.38 84 SER A N 1
ATOM 647 C CA . SER A 1 84 ? 12.242 11.484 10.602 1 94.38 84 SER A CA 1
ATOM 648 C C . SER A 1 84 ? 11.992 11.812 9.133 1 94.38 84 SER A C 1
ATOM 650 O O . SER A 1 84 ? 11.422 10.992 8.398 1 94.38 84 SER A O 1
ATOM 652 N N . TYR A 1 85 ? 12.375 12.938 8.719 1 95.06 85 TYR A N 1
ATOM 653 C CA . TYR A 1 85 ? 12.305 13.336 7.316 1 95.06 85 TYR A CA 1
ATOM 654 C C . TYR A 1 85 ? 13.188 12.445 6.445 1 95.06 85 TYR A C 1
ATOM 656 O O . TYR A 1 85 ? 12.766 12.016 5.371 1 95.06 85 TYR A O 1
ATOM 664 N N . LEU A 1 86 ? 14.328 12.195 6.91 1 96.31 86 LEU A N 1
ATOM 665 C CA . LEU A 1 86 ? 15.266 11.336 6.195 1 96.31 86 LEU A CA 1
ATOM 666 C C . LEU A 1 86 ? 14.672 9.945 5.977 1 96.31 86 LEU A C 1
ATOM 668 O O . LEU A 1 86 ? 14.852 9.352 4.91 1 96.31 86 LEU A O 1
ATOM 672 N N . GLY A 1 87 ? 14.031 9.422 6.973 1 97.62 87 GLY A N 1
ATOM 673 C CA . GLY A 1 87 ? 13.375 8.133 6.828 1 97.62 87 GLY A CA 1
ATOM 674 C C . GLY A 1 87 ? 12.375 8.094 5.688 1 97.62 87 GLY A C 1
ATOM 675 O O . GLY A 1 87 ? 12.352 7.133 4.91 1 97.62 87 GLY A O 1
ATOM 676 N N . ALA A 1 88 ? 11.617 9.141 5.586 1 97.56 88 ALA A N 1
ATOM 677 C CA . ALA A 1 88 ? 10.625 9.227 4.52 1 97.56 88 ALA A CA 1
ATOM 678 C C . ALA A 1 88 ? 11.297 9.266 3.148 1 97.56 88 ALA A C 1
ATOM 680 O O . ALA A 1 88 ? 10.867 8.586 2.219 1 97.56 88 ALA A O 1
ATOM 681 N N . ILE A 1 89 ? 12.352 10 3.018 1 97.56 89 ILE A N 1
ATOM 682 C CA . ILE A 1 89 ? 13.062 10.148 1.752 1 97.56 89 ILE A CA 1
ATOM 683 C C . ILE A 1 89 ? 13.672 8.812 1.338 1 97.56 89 ILE A C 1
ATOM 685 O O . ILE A 1 89 ? 13.641 8.445 0.161 1 97.56 89 ILE A O 1
ATOM 689 N N . LEU A 1 90 ? 14.219 8.156 2.285 1 98.19 90 LEU A N 1
ATOM 690 C CA . LEU A 1 90 ? 14.82 6.859 1.997 1 98.19 90 LEU A CA 1
ATOM 691 C C . LEU A 1 90 ? 13.773 5.887 1.462 1 98.19 90 LEU A C 1
ATOM 693 O O . LEU A 1 90 ? 14.047 5.133 0.522 1 98.19 90 LEU A O 1
ATOM 697 N N . LEU A 1 91 ? 12.648 5.883 2.057 1 98.38 91 LEU A N 1
ATOM 698 C CA . LEU A 1 91 ? 11.578 4.984 1.63 1 98.38 91 LEU A CA 1
ATOM 699 C C . LEU A 1 91 ? 11.07 5.367 0.242 1 98.38 91 LEU A C 1
ATOM 701 O O . LEU A 1 91 ? 10.766 4.492 -0.573 1 98.38 91 LEU A O 1
ATOM 705 N N . VAL A 1 92 ? 10.938 6.668 -0.031 1 98 92 VAL A N 1
ATOM 706 C CA . VAL A 1 92 ? 10.523 7.121 -1.355 1 98 92 VAL A CA 1
ATOM 707 C C . VAL A 1 92 ? 11.539 6.652 -2.4 1 98 92 VAL A C 1
ATOM 709 O O . VAL A 1 92 ? 11.156 6.125 -3.447 1 98 92 VAL A O 1
ATOM 712 N N . LEU A 1 93 ? 12.805 6.879 -2.062 1 97.31 93 LEU A N 1
ATOM 713 C CA . LEU A 1 93 ? 13.875 6.461 -2.961 1 97.31 93 LEU A CA 1
ATOM 714 C C . LEU A 1 93 ? 13.805 4.961 -3.236 1 97.31 93 LEU A C 1
ATOM 716 O O . LEU A 1 93 ? 13.875 4.531 -4.391 1 97.31 93 LEU A O 1
ATOM 720 N N . TYR A 1 94 ? 13.664 4.199 -2.201 1 97.06 94 TYR A N 1
ATOM 721 C CA . TYR A 1 94 ? 13.531 2.754 -2.342 1 97.06 94 TYR A CA 1
ATOM 722 C C . TYR A 1 94 ? 12.383 2.398 -3.277 1 97.06 94 TYR A C 1
ATOM 724 O O . TYR A 1 94 ? 12.555 1.629 -4.223 1 97.06 94 TYR A O 1
ATOM 732 N N . GLN A 1 95 ? 11.219 2.936 -2.971 1 96.56 95 GLN A N 1
ATOM 733 C CA . GLN A 1 95 ? 10.016 2.586 -3.723 1 96.56 95 GLN A CA 1
ATOM 734 C C . GLN A 1 95 ? 10.148 2.994 -5.188 1 96.56 95 GLN A C 1
ATOM 736 O O . GLN A 1 95 ? 9.789 2.229 -6.082 1 96.56 95 GLN A O 1
ATOM 741 N N . LEU A 1 96 ? 10.664 4.164 -5.492 1 96.31 96 LEU A N 1
ATOM 742 C CA . LEU A 1 96 ? 10.727 4.684 -6.855 1 96.31 96 LEU A CA 1
ATOM 743 C C . LEU A 1 96 ? 11.734 3.896 -7.691 1 96.31 96 LEU A C 1
ATOM 745 O O . LEU A 1 96 ? 11.531 3.697 -8.891 1 96.31 96 LEU A O 1
ATOM 749 N N . VAL A 1 97 ? 12.773 3.479 -7.094 1 94.25 97 VAL A N 1
ATOM 750 C CA . VAL A 1 97 ? 13.836 2.787 -7.816 1 94.25 97 VAL A CA 1
ATOM 751 C C . VAL A 1 97 ? 13.445 1.328 -8.039 1 94.25 97 VAL A C 1
ATOM 753 O O . VAL A 1 97 ? 13.516 0.827 -9.164 1 94.25 97 VAL A O 1
ATOM 756 N N . PHE A 1 98 ? 12.859 0.708 -7.012 1 93.69 98 PHE A N 1
ATOM 757 C CA . PHE A 1 98 ? 12.75 -0.745 -7.066 1 93.69 98 PHE A CA 1
ATOM 758 C C . PHE A 1 98 ? 11.367 -1.165 -7.551 1 93.69 98 PHE A C 1
ATOM 760 O O . PHE A 1 98 ? 11.195 -2.256 -8.102 1 93.69 98 PHE A O 1
ATOM 767 N N . THR A 1 99 ? 10.352 -0.375 -7.398 1 94.81 99 THR A N 1
ATOM 768 C CA . THR A 1 99 ? 9 -0.745 -7.801 1 94.81 99 THR A CA 1
ATOM 769 C C . THR A 1 99 ? 8.93 -1.009 -9.305 1 94.81 99 THR A C 1
ATOM 771 O O . THR A 1 99 ? 8.445 -2.055 -9.734 1 94.81 99 THR A O 1
ATOM 774 N N . PRO A 1 100 ? 9.484 -0.075 -10.156 1 92.81 100 PRO A N 1
ATOM 775 C CA . PRO A 1 100 ? 9.398 -0.356 -11.594 1 92.81 100 PRO A CA 1
ATOM 776 C C . PRO A 1 100 ? 10.227 -1.571 -12.008 1 92.81 100 PRO A C 1
ATOM 778 O O . PRO A 1 100 ? 9.953 -2.191 -13.031 1 92.81 100 PRO A O 1
ATOM 781 N N . ILE A 1 101 ? 11.219 -1.886 -11.227 1 90.75 101 ILE A N 1
ATOM 782 C CA . ILE A 1 101 ? 12.078 -3.025 -11.531 1 90.75 101 ILE A CA 1
ATOM 783 C C . ILE A 1 101 ? 11.375 -4.32 -11.133 1 90.75 101 ILE A C 1
ATOM 785 O O . ILE A 1 101 ? 11.344 -5.281 -11.906 1 90.75 101 ILE A O 1
ATOM 789 N N . LEU A 1 102 ? 10.789 -4.34 -9.953 1 90.94 102 LEU A N 1
ATOM 790 C CA . LEU A 1 102 ? 10.203 -5.562 -9.414 1 90.94 102 LEU A CA 1
ATOM 791 C C . LEU A 1 102 ? 8.805 -5.789 -9.969 1 90.94 102 LEU A C 1
ATOM 793 O O . LEU A 1 102 ? 8.336 -6.93 -10.047 1 90.94 102 LEU A O 1
ATOM 797 N N . HIS A 1 103 ? 8.125 -4.758 -10.266 1 92.38 103 HIS A N 1
ATOM 798 C CA . HIS A 1 103 ? 6.762 -4.84 -10.781 1 92.38 103 HIS A CA 1
ATOM 799 C C . HIS A 1 103 ? 6.656 -4.215 -12.172 1 92.38 103 HIS A C 1
ATOM 801 O O . HIS A 1 103 ? 5.969 -3.207 -12.352 1 92.38 103 HIS A O 1
ATOM 807 N N . ASP A 1 104 ? 7.27 -4.922 -13.117 1 90.81 104 ASP A N 1
ATOM 808 C CA . ASP A 1 104 ? 7.363 -4.43 -14.484 1 90.81 104 ASP A CA 1
ATOM 809 C C . ASP A 1 104 ? 6.176 -4.902 -15.32 1 90.81 104 ASP A C 1
ATOM 811 O O . ASP A 1 104 ? 6.344 -5.648 -16.281 1 90.81 104 ASP A O 1
ATOM 815 N N . PHE A 1 105 ? 5.023 -4.371 -15.062 1 91.88 105 PHE A N 1
ATOM 816 C CA . PHE A 1 105 ? 3.803 -4.77 -15.75 1 91.88 105 PHE A CA 1
ATOM 817 C C . PHE A 1 105 ? 3.887 -4.441 -17.234 1 91.88 105 PHE A C 1
ATOM 819 O O . PHE A 1 105 ? 3.234 -5.086 -18.062 1 91.88 105 PHE A O 1
ATOM 826 N N . TYR A 1 106 ? 4.734 -3.498 -17.641 1 90.88 106 TYR A N 1
ATOM 827 C CA . TYR A 1 106 ? 4.836 -3.027 -19.016 1 90.88 106 TYR A CA 1
ATOM 828 C C . TYR A 1 106 ? 5.512 -4.066 -19.906 1 90.88 106 TYR A C 1
ATOM 830 O O . TYR A 1 106 ? 5.535 -3.932 -21.125 1 90.88 106 TYR A O 1
ATOM 838 N N . ASN A 1 107 ? 6.07 -5.113 -19.375 1 89.75 107 ASN A N 1
ATOM 839 C CA . ASN A 1 107 ? 6.688 -6.195 -20.141 1 89.75 107 ASN A CA 1
ATOM 840 C C . ASN A 1 107 ? 5.703 -7.332 -20.391 1 89.75 107 ASN A C 1
ATOM 842 O O . ASN A 1 107 ? 6.066 -8.352 -20.984 1 89.75 107 ASN A O 1
ATOM 846 N N . TYR A 1 108 ? 4.477 -7.168 -19.953 1 91.06 108 TYR A N 1
ATOM 847 C CA . TYR A 1 108 ? 3.453 -8.195 -20.125 1 91.06 108 TYR A CA 1
ATOM 848 C C . TYR A 1 108 ? 2.266 -7.652 -20.906 1 91.06 108 TYR A C 1
ATOM 850 O O . TYR A 1 108 ? 2.016 -6.445 -20.922 1 91.06 108 TYR A O 1
ATOM 858 N N . ASP A 1 109 ? 1.575 -8.539 -21.531 1 91.88 109 ASP A N 1
ATOM 859 C CA . ASP A 1 109 ? 0.359 -8.156 -22.234 1 91.88 109 ASP A CA 1
ATOM 860 C C . ASP A 1 109 ? -0.808 -7.977 -21.266 1 91.88 109 ASP A C 1
ATOM 862 O O . ASP A 1 109 ? -0.886 -8.664 -20.25 1 91.88 109 ASP A O 1
ATOM 866 N N . VAL A 1 110 ? -1.703 -7.164 -21.641 1 87.5 110 VAL A N 1
ATOM 867 C CA . VAL A 1 110 ? -2.836 -6.805 -20.797 1 87.5 110 VAL A CA 1
ATOM 868 C C . VAL A 1 110 ? -3.691 -8.039 -20.516 1 87.5 110 VAL A C 1
ATOM 870 O O . VAL A 1 110 ? -4.324 -8.148 -19.469 1 87.5 110 VAL A O 1
ATOM 873 N N . GLU A 1 111 ? -3.625 -9 -21.391 1 87.5 111 GLU A N 1
ATOM 874 C CA . GLU A 1 111 ? -4.438 -10.203 -21.266 1 87.5 111 GLU A CA 1
ATOM 875 C C . GLU A 1 111 ? -3.809 -11.203 -20.297 1 87.5 111 GLU A C 1
ATOM 877 O O . GLU A 1 111 ? -4.48 -12.117 -19.812 1 87.5 111 GLU A O 1
ATOM 882 N N . ASP A 1 112 ? -2.586 -10.969 -19.938 1 89.38 112 ASP A N 1
ATOM 883 C CA . ASP A 1 112 ? -1.864 -11.875 -19.062 1 89.38 112 ASP A CA 1
ATOM 884 C C . ASP A 1 112 ? -2.275 -11.664 -17.609 1 89.38 112 ASP A C 1
ATOM 886 O O . ASP A 1 112 ? -2.482 -10.531 -17.172 1 89.38 112 ASP A O 1
ATOM 890 N N . ALA A 1 113 ? -2.418 -12.758 -16.891 1 84.38 113 ALA A N 1
ATOM 891 C CA . ALA A 1 113 ? -2.721 -12.688 -15.469 1 84.38 113 ALA A CA 1
ATOM 892 C C . ALA A 1 113 ? -1.629 -11.93 -14.719 1 84.38 113 ALA A C 1
ATOM 894 O O . ALA A 1 113 ? -1.914 -11.211 -13.758 1 84.38 113 ALA A O 1
ATOM 895 N N . GLU A 1 114 ? -0.447 -12.047 -15.195 1 89.12 114 GLU A N 1
ATOM 896 C CA . GLU A 1 114 ? 0.701 -11.406 -14.562 1 89.12 114 GLU A CA 1
ATOM 897 C C . GLU A 1 114 ? 0.607 -9.883 -14.672 1 89.12 114 GLU A C 1
ATOM 899 O O . GLU A 1 114 ? 1.044 -9.164 -13.773 1 89.12 114 GLU A O 1
ATOM 904 N N . PHE A 1 115 ? 0.034 -9.438 -15.75 1 91.19 115 PHE A N 1
ATOM 905 C CA . PHE A 1 115 ? -0.101 -7.996 -15.945 1 91.19 115 PHE A CA 1
ATOM 906 C C . PHE A 1 115 ? -0.904 -7.367 -14.812 1 91.19 115 PHE A C 1
ATOM 908 O O . PHE A 1 115 ? -0.458 -6.402 -14.195 1 91.19 115 PHE A O 1
ATOM 915 N N . THR A 1 116 ? -2.023 -7.949 -14.562 1 88.12 116 THR A N 1
ATOM 916 C CA . THR A 1 116 ? -2.918 -7.398 -13.555 1 88.12 116 THR A CA 1
ATOM 917 C C . THR A 1 116 ? -2.256 -7.426 -12.18 1 88.12 116 THR A C 1
ATOM 919 O O . THR A 1 116 ? -2.367 -6.465 -11.414 1 88.12 116 THR A O 1
ATOM 922 N N . GLN A 1 117 ? -1.579 -8.5 -11.938 1 88.88 117 GLN A N 1
ATOM 923 C CA . GLN A 1 117 ? -0.919 -8.656 -10.641 1 88.88 117 GLN A CA 1
ATOM 924 C C . GLN A 1 117 ? 0.18 -7.613 -10.461 1 88.88 117 GLN A C 1
ATOM 926 O O . GLN A 1 117 ? 0.233 -6.938 -9.43 1 88.88 117 GLN A O 1
ATOM 931 N N . TYR A 1 118 ? 1.019 -7.465 -11.461 1 93.12 118 TYR A N 1
ATOM 932 C CA . TYR A 1 118 ? 2.125 -6.516 -11.391 1 93.12 118 TYR A CA 1
ATOM 933 C C . TYR A 1 118 ? 1.614 -5.082 -11.398 1 93.12 118 TYR A C 1
ATOM 935 O O . TYR A 1 118 ? 2.156 -4.219 -10.703 1 93.12 118 TYR A O 1
ATOM 943 N N . PHE A 1 119 ? 0.621 -4.875 -12.203 1 93.62 119 PHE A N 1
ATOM 944 C CA . PHE A 1 119 ? 0.05 -3.537 -12.289 1 93.62 119 PHE A CA 1
ATOM 945 C C . PHE A 1 119 ? -0.528 -3.113 -10.945 1 93.62 119 PHE A C 1
ATOM 947 O O . PHE A 1 119 ? -0.297 -1.99 -10.484 1 93.62 119 PHE A O 1
ATOM 954 N N . THR A 1 120 ? -1.24 -4 -10.328 1 92.62 120 THR A N 1
ATOM 955 C CA . THR A 1 120 ? -1.851 -3.707 -9.031 1 92.62 120 THR A CA 1
ATOM 956 C C . THR A 1 120 ? -0.782 -3.432 -7.98 1 92.62 120 THR A C 1
ATOM 958 O O . THR A 1 120 ? -0.9 -2.482 -7.203 1 92.62 120 THR A O 1
ATOM 961 N N . LYS A 1 121 ? 0.247 -4.219 -8.008 1 94.19 121 LYS A N 1
ATOM 962 C CA . LYS A 1 121 ? 1.329 -4.023 -7.043 1 94.19 121 LYS A CA 1
ATOM 963 C C . LYS A 1 121 ? 2.053 -2.703 -7.293 1 94.19 121 LYS A C 1
ATOM 965 O O . LYS A 1 121 ? 2.449 -2.02 -6.348 1 94.19 121 LYS A O 1
ATOM 970 N N . PHE A 1 122 ? 2.24 -2.436 -8.57 1 96.06 122 PHE A N 1
ATOM 971 C CA . PHE A 1 122 ? 2.881 -1.181 -8.938 1 96.06 122 PHE A CA 1
ATOM 972 C C . PHE A 1 122 ? 2.08 0.009 -8.43 1 96.06 122 PHE A C 1
ATOM 974 O O . PHE A 1 122 ? 2.631 0.907 -7.785 1 96.06 122 PHE A O 1
ATOM 981 N N . THR A 1 123 ? 0.832 -0.025 -8.711 1 96 123 THR A N 1
ATOM 982 C CA . THR A 1 123 ? -0.026 1.084 -8.312 1 96 123 THR A CA 1
ATOM 983 C C . THR A 1 123 ? -0.109 1.178 -6.789 1 96 123 THR A C 1
ATOM 985 O O . THR A 1 123 ? -0.171 2.275 -6.23 1 96 123 THR A O 1
ATOM 988 N N . GLN A 1 124 ? -0.164 0.085 -6.184 1 96.5 124 GLN A N 1
ATOM 989 C CA . GLN A 1 124 ? -0.194 0.063 -4.727 1 96.5 124 GLN A CA 1
ATOM 990 C C . GLN A 1 124 ? 1.063 0.698 -4.141 1 96.5 124 GLN A C 1
ATOM 992 O O . GLN A 1 124 ? 0.986 1.474 -3.184 1 96.5 124 GLN A O 1
ATOM 997 N N . ASN A 1 125 ? 2.211 0.368 -4.656 1 97.38 125 ASN A N 1
ATOM 998 C CA . ASN A 1 125 ? 3.465 0.969 -4.215 1 97.38 125 ASN A CA 1
ATOM 999 C C . ASN A 1 125 ? 3.492 2.471 -4.48 1 97.38 125 ASN A C 1
ATOM 1001 O O . ASN A 1 125 ? 4.051 3.236 -3.691 1 97.38 125 ASN A O 1
ATOM 1005 N N . MET A 1 126 ? 2.895 2.85 -5.578 1 97.31 126 MET A N 1
ATOM 1006 C CA . MET A 1 126 ? 2.807 4.281 -5.859 1 97.31 126 MET A CA 1
ATOM 1007 C C . MET A 1 126 ? 1.921 4.98 -4.832 1 97.31 126 MET A C 1
ATOM 1009 O O . MET A 1 126 ? 2.162 6.141 -4.488 1 97.31 126 MET A O 1
ATOM 1013 N N . ALA A 1 127 ? 0.928 4.25 -4.43 1 98.25 127 ALA A N 1
ATOM 1014 C CA . ALA A 1 127 ? 0.105 4.809 -3.359 1 98.25 127 ALA A CA 1
ATOM 1015 C C . ALA A 1 127 ? 0.931 5.039 -2.096 1 98.25 127 ALA A C 1
ATOM 1017 O O . ALA A 1 127 ? 0.763 6.055 -1.415 1 98.25 127 ALA A O 1
ATOM 1018 N N . LEU A 1 128 ? 1.791 4.105 -1.774 1 98.25 128 LEU A N 1
ATOM 1019 C CA . LEU A 1 128 ? 2.67 4.27 -0.623 1 98.25 128 LEU A CA 1
ATOM 1020 C C . LEU A 1 128 ? 3.578 5.48 -0.8 1 98.25 128 LEU A C 1
ATOM 1022 O O . LEU A 1 128 ? 3.812 6.23 0.151 1 98.25 128 LEU A O 1
ATOM 1026 N N . VAL A 1 129 ? 4.066 5.641 -2.01 1 98.19 129 VAL A N 1
ATOM 1027 C CA . VAL A 1 129 ? 4.867 6.816 -2.316 1 98.19 129 VAL A CA 1
ATOM 1028 C C . VAL A 1 129 ? 4.035 8.078 -2.105 1 98.19 129 VAL A C 1
ATOM 1030 O O . VAL A 1 129 ? 4.527 9.07 -1.557 1 98.19 129 VAL A O 1
ATOM 1033 N N . GLY A 1 130 ? 2.85 8.07 -2.549 1 97.75 130 GLY A N 1
ATOM 1034 C CA . GLY A 1 130 ? 1.962 9.203 -2.338 1 97.75 130 GLY A CA 1
ATOM 1035 C C . GLY A 1 130 ? 1.804 9.57 -0.875 1 97.75 130 GLY A C 1
ATOM 1036 O O . GLY A 1 130 ? 1.826 10.75 -0.523 1 97.75 130 GLY A O 1
ATOM 1037 N N . ALA A 1 131 ? 1.618 8.578 -0.048 1 97.38 131 ALA A N 1
ATOM 1038 C CA . ALA A 1 131 ? 1.51 8.812 1.39 1 97.38 131 ALA A CA 1
ATOM 1039 C C . ALA A 1 131 ? 2.779 9.461 1.938 1 97.38 131 ALA A C 1
ATOM 1041 O O . ALA A 1 131 ? 2.711 10.367 2.768 1 97.38 131 ALA A O 1
ATOM 1042 N N . LEU A 1 132 ? 3.881 8.984 1.477 1 97.62 132 LEU A N 1
ATOM 1043 C CA . LEU A 1 132 ? 5.156 9.531 1.921 1 97.62 132 LEU A CA 1
ATOM 1044 C C . LEU A 1 132 ? 5.316 10.977 1.462 1 97.62 132 LEU A C 1
ATOM 1046 O O . LEU A 1 132 ? 5.824 11.82 2.209 1 97.62 132 LEU A O 1
ATOM 1050 N N . LEU A 1 133 ? 4.926 11.258 0.253 1 96 133 LEU A N 1
ATOM 1051 C CA . LEU A 1 133 ? 4.988 12.625 -0.253 1 96 133 LEU A CA 1
ATOM 1052 C C . LEU A 1 133 ? 4.09 13.555 0.562 1 96 133 LEU A C 1
ATOM 1054 O O . LEU A 1 133 ? 4.461 14.695 0.839 1 96 133 LEU A O 1
ATOM 1058 N N . PHE A 1 134 ? 3.018 13.055 0.881 1 91.5 134 PHE A N 1
ATOM 1059 C CA . PHE A 1 134 ? 2.129 13.828 1.745 1 91.5 134 PHE A CA 1
ATOM 1060 C C . PHE A 1 134 ? 2.803 14.133 3.076 1 91.5 134 PHE A C 1
ATOM 1062 O O . PHE A 1 134 ? 2.721 15.258 3.574 1 91.5 134 PHE A O 1
ATOM 1069 N N . PHE A 1 135 ? 3.387 13.141 3.666 1 92.56 135 PHE A N 1
ATOM 1070 C CA . PHE A 1 135 ? 4.109 13.32 4.918 1 92.56 135 PHE A CA 1
ATOM 1071 C C . PHE A 1 135 ? 5.211 14.359 4.77 1 92.56 135 PHE A C 1
ATOM 1073 O O . PHE A 1 135 ? 5.332 15.266 5.598 1 92.56 135 PHE A O 1
ATOM 1080 N N . ILE A 1 136 ? 5.961 14.258 3.738 1 93.19 136 ILE A N 1
ATOM 1081 C CA . ILE A 1 136 ? 7.082 15.156 3.486 1 93.19 136 ILE A CA 1
ATOM 1082 C C . ILE A 1 136 ? 6.562 16.578 3.26 1 93.19 136 ILE A C 1
ATOM 1084 O O . ILE A 1 136 ? 7.133 17.547 3.773 1 93.19 136 ILE A O 1
ATOM 1088 N N . GLY A 1 137 ? 5.523 16.719 2.545 1 90.75 137 GLY A N 1
ATOM 1089 C CA . GLY A 1 137 ? 4.926 18.016 2.301 1 90.75 137 GLY A CA 1
ATOM 1090 C C . GLY A 1 137 ? 4.414 18.688 3.564 1 90.75 137 GLY A C 1
ATOM 1091 O O . GLY A 1 137 ? 4.551 19.906 3.732 1 90.75 137 GLY A O 1
ATOM 1092 N N . MET A 1 138 ? 3.842 17.906 4.375 1 86.38 138 MET A N 1
ATOM 1093 C CA . MET A 1 138 ? 3.314 18.438 5.629 1 86.38 138 MET A CA 1
ATOM 1094 C C . MET A 1 138 ? 4.445 18.875 6.551 1 86.38 138 MET A C 1
ATOM 1096 O O . MET A 1 138 ? 4.34 19.906 7.223 1 86.38 138 MET A O 1
ATOM 1100 N N . LYS A 1 139 ? 5.469 18.094 6.586 1 83.94 139 LYS A N 1
ATOM 1101 C CA . LYS A 1 139 ? 6.621 18.438 7.41 1 83.94 139 LYS A CA 1
ATOM 1102 C C . LYS A 1 139 ? 7.273 19.734 6.922 1 83.94 139 LYS A C 1
ATOM 1104 O O . LYS A 1 139 ? 7.699 20.562 7.723 1 83.94 139 LYS A O 1
ATOM 1109 N N . HIS A 1 140 ? 7.34 19.844 5.68 1 80.44 140 HIS A N 1
ATOM 1110 C CA . HIS A 1 140 ? 7.906 21.047 5.09 1 80.44 140 HIS A CA 1
ATOM 1111 C C . HIS A 1 140 ? 7.035 22.266 5.387 1 80.44 140 HIS A C 1
ATOM 1113 O O . HIS A 1 140 ? 7.547 23.359 5.676 1 80.44 140 HIS A O 1
ATOM 1119 N N . SER A 1 141 ? 5.758 22.094 5.336 1 73.88 141 SER A N 1
ATOM 1120 C CA . SER A 1 141 ? 4.824 23.188 5.59 1 73.88 141 SER A CA 1
ATOM 1121 C C . SER A 1 141 ? 4.883 23.625 7.043 1 73.88 141 SER A C 1
ATOM 1123 O O . SER A 1 141 ? 4.836 24.828 7.332 1 73.88 141 SER A O 1
ATOM 1125 N N . ILE A 1 142 ? 5.047 22.797 7.965 1 69.31 142 ILE A N 1
ATOM 1126 C CA . ILE A 1 142 ? 5.121 23.125 9.383 1 69.31 142 ILE A CA 1
ATOM 1127 C C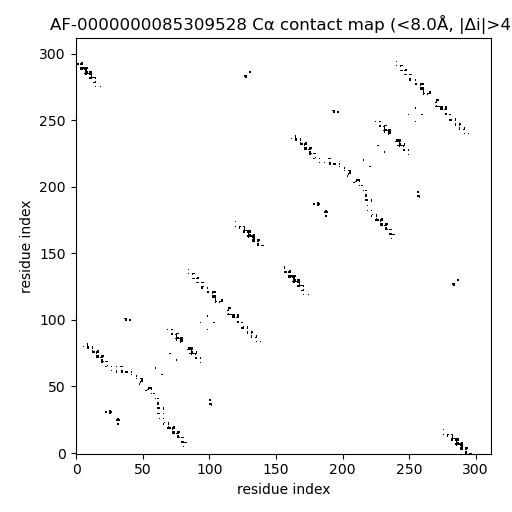 . ILE A 1 142 ? 6.43 23.844 9.68 1 69.31 142 ILE A C 1
ATOM 1129 O O . ILE A 1 142 ? 6.453 24.812 10.445 1 69.31 142 ILE A O 1
ATOM 1133 N N . SER A 1 143 ? 7.473 23.453 9.039 1 67.31 143 SER A N 1
ATOM 1134 C CA . SER A 1 143 ? 8.766 24.109 9.25 1 67.31 143 SER A CA 1
ATOM 1135 C C . SER A 1 143 ? 8.773 25.531 8.695 1 67.31 143 SER A C 1
ATOM 1137 O O . SER A 1 143 ? 9.344 26.422 9.312 1 67.31 143 SER A O 1
ATOM 1139 N N . LEU A 1 144 ? 8.133 25.719 7.57 1 66.5 144 LEU A N 1
ATOM 1140 C CA . LEU A 1 144 ? 8.078 27.047 6.973 1 66.5 144 LEU A CA 1
ATOM 1141 C C . LEU A 1 144 ? 7.203 27.984 7.809 1 66.5 144 LEU A C 1
ATOM 1143 O O . LEU A 1 144 ? 7.488 29.188 7.906 1 66.5 144 LEU A O 1
ATOM 1147 N N . ARG A 1 145 ? 6.234 27.484 8.414 1 61.84 145 ARG A N 1
ATOM 1148 C CA . ARG A 1 145 ? 5.363 28.312 9.242 1 61.84 145 ARG A CA 1
ATOM 1149 C C . ARG A 1 145 ? 6.062 28.703 10.539 1 61.84 145 ARG A C 1
ATOM 1151 O O . ARG A 1 145 ? 5.91 29.828 11.016 1 61.84 145 ARG A O 1
ATOM 1158 N N . LYS A 1 146 ? 6.922 27.891 11.039 1 63.22 146 LYS A N 1
ATOM 1159 C CA . LYS A 1 146 ? 7.66 28.203 12.258 1 63.22 146 LYS A CA 1
ATOM 1160 C C . LYS A 1 146 ? 8.727 29.266 12 1 63.22 146 LYS A C 1
ATOM 1162 O O . LYS A 1 146 ? 8.945 30.141 12.836 1 63.22 146 LYS A O 1
ATOM 1167 N N . SER A 1 147 ? 9.289 29.219 10.914 1 61.69 147 SER A N 1
ATOM 1168 C CA . SER A 1 147 ? 10.328 30.188 10.594 1 61.69 147 SER A CA 1
ATOM 1169 C C . SER A 1 147 ? 9.742 31.562 10.312 1 61.69 147 SER A C 1
ATOM 1171 O O . SER A 1 147 ? 10.367 32.594 10.609 1 61.69 147 SER A O 1
ATOM 1173 N N . ARG A 1 148 ? 8.586 31.656 9.844 1 60.31 148 ARG A N 1
ATOM 1174 C CA . ARG A 1 148 ? 8.008 32.938 9.516 1 60.31 148 ARG A CA 1
ATOM 1175 C C . ARG A 1 148 ? 7.512 33.656 10.766 1 60.31 148 ARG A C 1
ATOM 1177 O O . ARG A 1 148 ? 7.414 34.906 10.789 1 60.31 148 ARG A O 1
ATOM 1184 N N . LYS A 1 149 ? 7.309 33.031 11.844 1 59.25 149 LYS A N 1
ATOM 1185 C CA . LYS A 1 149 ? 6.82 33.688 13.047 1 59.25 149 LYS A CA 1
ATOM 1186 C C . LYS A 1 149 ? 7.961 34.344 13.82 1 59.25 149 LYS A C 1
ATOM 1188 O O . LYS A 1 149 ? 7.734 35 14.836 1 59.25 149 LYS A O 1
ATOM 1193 N N . THR A 1 150 ? 9.141 34.062 13.539 1 55.19 150 THR A N 1
ATOM 1194 C CA . THR A 1 150 ? 10.188 34.75 14.273 1 55.19 150 THR A CA 1
ATOM 1195 C C . THR A 1 150 ? 10.32 36.188 13.789 1 55.19 150 THR A C 1
ATOM 1197 O O . THR A 1 150 ? 10.617 36.438 12.617 1 55.19 150 THR A O 1
ATOM 1200 N N . PRO A 1 151 ? 9.656 37.125 14.422 1 55.62 151 PRO A N 1
ATOM 1201 C CA . PRO A 1 151 ? 9.703 38.562 14.117 1 55.62 151 PRO A CA 1
ATOM 1202 C C . PRO A 1 151 ? 11.133 39.062 13.906 1 55.62 151 PRO A C 1
ATOM 1204 O O . PRO A 1 151 ? 12.055 38.625 14.602 1 55.62 151 PRO A O 1
ATOM 1207 N N . LYS A 1 152 ? 11.594 39.312 12.68 1 54.31 152 LYS A N 1
ATOM 1208 C CA . LYS A 1 152 ? 12.852 40.031 12.484 1 54.31 152 LYS A CA 1
ATOM 1209 C C . LYS A 1 152 ? 12.984 41.188 13.484 1 54.31 152 LYS A C 1
ATOM 1211 O O . LYS A 1 152 ? 12.102 42.031 13.578 1 54.31 152 LYS A O 1
ATOM 1216 N N . ALA A 1 153 ? 13.734 41 14.531 1 56.09 153 ALA A N 1
ATOM 1217 C CA . ALA A 1 153 ? 14.094 42.062 15.461 1 56.09 153 ALA A CA 1
ATOM 1218 C C . ALA A 1 153 ? 14.539 43.312 14.711 1 56.09 153 ALA A C 1
ATOM 122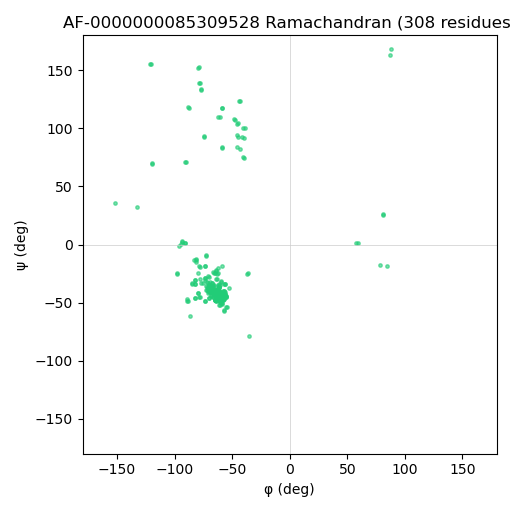0 O O . ALA A 1 153 ? 15.445 43.25 13.875 1 56.09 153 ALA A O 1
ATOM 1221 N N . LYS A 1 154 ? 13.672 44.188 14.492 1 52.16 154 LYS A N 1
ATOM 1222 C CA . LYS A 1 154 ? 14.094 45.5 14.047 1 52.16 154 LYS A CA 1
ATOM 1223 C C . LYS A 1 154 ? 15.266 46 14.875 1 52.16 154 LYS A C 1
ATOM 1225 O O . LYS A 1 154 ? 15.172 46.125 16.109 1 52.16 154 LYS A O 1
ATOM 1230 N N . THR A 1 155 ? 16.5 45.625 14.547 1 50 155 THR A N 1
ATOM 1231 C CA . THR A 1 155 ? 17.594 46.375 15.117 1 50 155 THR A CA 1
ATOM 1232 C C . THR A 1 155 ? 17.281 47.875 15.102 1 50 155 THR A C 1
ATOM 1234 O O . THR A 1 155 ? 17.062 48.469 14.047 1 50 155 THR A O 1
ATOM 1237 N N . SER A 1 156 ? 16.703 48.406 16.188 1 42.06 156 SER A N 1
ATOM 1238 C CA . SER A 1 156 ? 16.766 49.844 16.391 1 42.06 156 SER A CA 1
ATOM 1239 C C . SER A 1 156 ? 18.188 50.375 16.234 1 42.06 156 SER A C 1
ATOM 1241 O O . SER A 1 156 ? 19.141 49.719 16.672 1 42.06 156 SER A O 1
ATOM 1243 N N . MET B 1 1 ? 3.816 24.297 -1.889 1 59 1 MET B N 1
ATOM 1244 C CA . MET B 1 1 ? 3.504 23.547 -0.674 1 59 1 MET B CA 1
ATOM 1245 C C . MET B 1 1 ? 2.217 22.75 -0.845 1 59 1 MET B C 1
ATOM 1247 O O . MET B 1 1 ? 2.221 21.516 -0.707 1 59 1 MET B O 1
ATOM 1251 N N . GLY B 1 2 ? 1.402 23.422 -1.489 1 77.12 2 GLY B N 1
ATOM 1252 C CA . GLY B 1 2 ? 0.1 22.859 -1.799 1 77.12 2 GLY B CA 1
ATOM 1253 C C . GLY B 1 2 ? 0.153 21.797 -2.891 1 77.12 2 GLY B C 1
ATOM 1254 O O . GLY B 1 2 ? -0.611 20.828 -2.865 1 77.12 2 GLY B O 1
ATOM 1255 N N . PHE B 1 3 ? 1.312 21.891 -3.615 1 86.88 3 PHE B N 1
ATOM 1256 C CA . PHE B 1 3 ? 1.379 21.016 -4.777 1 86.88 3 PHE B CA 1
ATOM 1257 C C . PHE B 1 3 ? 1.813 19.609 -4.371 1 86.88 3 PHE B C 1
ATOM 1259 O O . PHE B 1 3 ? 1.236 18.625 -4.824 1 86.88 3 PHE B O 1
ATOM 1266 N N . THR B 1 4 ? 2.852 19.484 -3.527 1 89.75 4 THR B N 1
ATOM 1267 C CA . THR B 1 4 ? 3.336 18.188 -3.064 1 89.75 4 THR B CA 1
ATOM 1268 C C . THR B 1 4 ? 2.25 17.453 -2.283 1 89.75 4 THR B C 1
ATOM 1270 O O . THR B 1 4 ? 2.092 16.25 -2.426 1 89.75 4 THR B O 1
ATOM 1273 N N . LEU B 1 5 ? 1.508 18.172 -1.568 1 92.81 5 LEU B N 1
ATOM 1274 C CA . LEU B 1 5 ? 0.412 17.578 -0.806 1 92.81 5 LEU B CA 1
ATOM 1275 C C . LEU B 1 5 ? -0.669 17.047 -1.736 1 92.81 5 LEU B C 1
ATOM 1277 O O . LEU B 1 5 ? -1.161 15.93 -1.542 1 92.81 5 LEU B O 1
ATOM 1281 N N . PHE B 1 6 ? -0.868 17.875 -2.721 1 93.69 6 PHE B N 1
ATOM 1282 C CA . PHE B 1 6 ? -1.891 17.469 -3.68 1 93.69 6 PHE B CA 1
ATOM 1283 C C . PHE B 1 6 ? -1.437 16.25 -4.473 1 93.69 6 PHE B C 1
ATOM 1285 O O . PHE B 1 6 ? -2.211 15.32 -4.68 1 93.69 6 PHE B O 1
ATOM 1292 N N . ILE B 1 7 ? -0.21 16.219 -4.93 1 95.75 7 ILE B N 1
ATOM 1293 C CA . ILE B 1 7 ? 0.332 15.102 -5.695 1 95.75 7 ILE B CA 1
ATOM 1294 C C . ILE B 1 7 ? 0.329 13.844 -4.836 1 95.75 7 ILE B C 1
ATOM 1296 O O . ILE B 1 7 ? 0.043 12.75 -5.328 1 95.75 7 ILE B O 1
ATOM 1300 N N . GLY B 1 8 ? 0.708 14.055 -3.547 1 96.12 8 GLY B N 1
ATOM 1301 C CA . GLY B 1 8 ? 0.685 12.93 -2.631 1 96.12 8 GLY B CA 1
ATOM 1302 C C . GLY B 1 8 ? -0.694 12.32 -2.471 1 96.12 8 GLY B C 1
ATOM 1303 O O . GLY B 1 8 ? -0.853 11.094 -2.559 1 96.12 8 GLY B O 1
ATOM 1304 N N . ARG B 1 9 ? -1.704 13.125 -2.344 1 96.44 9 ARG B N 1
ATOM 1305 C CA . ARG B 1 9 ? -3.074 12.648 -2.189 1 96.44 9 ARG B CA 1
ATOM 1306 C C . ARG B 1 9 ? -3.57 11.984 -3.469 1 96.44 9 ARG B C 1
ATOM 1308 O O . ARG B 1 9 ? -4.246 10.953 -3.418 1 96.44 9 ARG B O 1
ATOM 1315 N N . LEU B 1 10 ? -3.213 12.609 -4.539 1 97.44 10 LEU B N 1
ATOM 1316 C CA . LEU B 1 10 ? -3.648 12.086 -5.828 1 97.44 10 LEU B CA 1
ATOM 1317 C C . LEU B 1 10 ? -3.049 10.711 -6.09 1 97.44 10 LEU B C 1
ATOM 1319 O O . LEU B 1 10 ? -3.756 9.789 -6.496 1 97.44 10 LEU B O 1
ATOM 1323 N N . LEU B 1 11 ? -1.793 10.609 -5.891 1 97.56 11 LEU B N 1
ATOM 1324 C CA . LEU B 1 11 ? -1.109 9.336 -6.098 1 97.56 11 LEU B CA 1
ATOM 1325 C C . LEU B 1 11 ? -1.658 8.266 -5.156 1 97.56 11 LEU B C 1
ATOM 1327 O O . LEU B 1 11 ? -1.894 7.129 -5.574 1 97.56 11 LEU B O 1
ATOM 1331 N N . PHE B 1 12 ? -1.849 8.641 -3.943 1 98.12 12 PHE B N 1
ATOM 1332 C CA . PHE B 1 12 ? -2.387 7.715 -2.957 1 98.12 12 PHE B CA 1
ATOM 1333 C C . PHE B 1 12 ? -3.773 7.23 -3.369 1 98.12 12 PHE B C 1
ATOM 1335 O O . PHE B 1 12 ? -4.027 6.027 -3.414 1 98.12 12 PHE B O 1
ATOM 1342 N N . ALA B 1 13 ? -4.633 8.172 -3.74 1 98.31 13 ALA B N 1
ATOM 1343 C CA . ALA B 1 13 ? -6.027 7.875 -4.055 1 98.31 13 ALA B CA 1
ATOM 1344 C C . ALA B 1 13 ? -6.145 7.109 -5.371 1 98.31 13 ALA B C 1
ATOM 1346 O O . ALA B 1 13 ? -7.121 6.395 -5.598 1 98.31 13 ALA B O 1
ATOM 1347 N N . SER B 1 14 ? -5.184 7.328 -6.203 1 97.62 14 SER B N 1
ATOM 1348 C CA . SER B 1 14 ? -5.238 6.703 -7.523 1 97.62 14 SER B CA 1
ATOM 1349 C C . SER B 1 14 ? -5.328 5.188 -7.41 1 97.62 14 SER B C 1
ATOM 1351 O O . SER B 1 14 ? -6.027 4.543 -8.195 1 97.62 14 SER B O 1
ATOM 1353 N N . PHE B 1 15 ? -4.594 4.578 -6.477 1 97.75 15 PHE B N 1
ATOM 1354 C CA . PHE B 1 15 ? -4.645 3.133 -6.297 1 97.75 15 PHE B CA 1
ATOM 1355 C C . PHE B 1 15 ? -6.074 2.666 -6.051 1 97.75 15 PHE B C 1
ATOM 1357 O O . PHE B 1 15 ? -6.527 1.696 -6.66 1 97.75 15 PHE B O 1
ATOM 1364 N N . PHE B 1 16 ? -6.809 3.377 -5.191 1 98.06 16 PHE B N 1
ATOM 1365 C CA . PHE B 1 16 ? -8.156 2.967 -4.82 1 98.06 16 PHE B CA 1
ATOM 1366 C C . PHE B 1 16 ? -9.125 3.197 -5.973 1 98.06 16 PHE B C 1
ATOM 1368 O O . PHE B 1 16 ? -10.016 2.379 -6.215 1 98.06 16 PHE B O 1
ATOM 1375 N N . ILE B 1 17 ? -8.914 4.254 -6.602 1 97.62 17 ILE B N 1
ATOM 1376 C CA . ILE B 1 17 ? -9.797 4.582 -7.723 1 97.62 17 ILE B CA 1
ATOM 1377 C C . ILE B 1 17 ? -9.594 3.566 -8.844 1 97.62 17 ILE B C 1
ATOM 1379 O O . ILE B 1 17 ? -10.57 3.074 -9.422 1 97.62 17 ILE B O 1
ATOM 1383 N N . LEU B 1 18 ? -8.398 3.23 -9.18 1 96.38 18 LEU B N 1
ATOM 1384 C CA . LEU B 1 18 ? -8.109 2.242 -10.211 1 96.38 18 LEU B CA 1
ATOM 1385 C C . LEU B 1 18 ? -8.617 0.864 -9.805 1 96.38 18 LEU B C 1
ATOM 1387 O O . LEU B 1 18 ? -9.148 0.123 -10.633 1 96.38 18 LEU B O 1
ATOM 1391 N N . SER B 1 19 ? -8.367 0.564 -8.555 1 94.62 19 SER B N 1
ATOM 1392 C CA . SER B 1 19 ? -8.859 -0.71 -8.039 1 94.62 19 SER B CA 1
ATOM 1393 C C . SER B 1 19 ? -10.383 -0.802 -8.164 1 94.62 19 SER B C 1
ATOM 1395 O O . SER B 1 19 ? -10.914 -1.843 -8.547 1 94.62 19 SER B O 1
ATOM 1397 N N . SER B 1 20 ? -11.031 0.298 -7.781 1 94.62 20 SER B N 1
ATOM 1398 C CA . SER B 1 20 ? -12.484 0.346 -7.914 1 94.62 20 SER B CA 1
ATOM 1399 C C . SER B 1 20 ? -12.914 0.17 -9.367 1 94.62 20 SER B C 1
ATOM 1401 O O . SER B 1 20 ? -13.883 -0.541 -9.656 1 94.62 20 SER B O 1
ATOM 1403 N N . TYR B 1 21 ? -12.242 0.812 -10.258 1 93.38 21 TYR B N 1
ATOM 1404 C CA . TYR B 1 21 ? -12.531 0.696 -11.688 1 93.38 21 TYR B CA 1
ATOM 1405 C C . TYR B 1 21 ? -12.336 -0.735 -12.172 1 93.38 21 TYR B C 1
ATOM 1407 O O . TYR B 1 21 ? -13.141 -1.255 -12.945 1 93.38 21 TYR B O 1
ATOM 1415 N N . GLN B 1 22 ? -11.266 -1.343 -11.758 1 90 22 GLN B N 1
ATOM 1416 C CA . GLN B 1 22 ? -10.992 -2.725 -12.133 1 90 22 GLN B CA 1
ATOM 1417 C C . GLN B 1 22 ? -12.078 -3.662 -11.617 1 90 22 GLN B C 1
ATOM 1419 O O . GLN B 1 22 ? -12.492 -4.586 -12.32 1 90 22 GLN B O 1
ATOM 1424 N N . LEU B 1 23 ? -12.461 -3.465 -10.367 1 90.12 23 LEU B N 1
ATOM 1425 C CA . LEU B 1 23 ? -13.531 -4.281 -9.797 1 90.12 23 LEU B CA 1
ATOM 1426 C C . LEU B 1 23 ? -14.812 -4.141 -10.617 1 90.12 23 LEU B C 1
ATOM 1428 O O . LEU B 1 23 ? -15.508 -5.129 -10.859 1 90.12 23 LEU B O 1
ATOM 1432 N N . TYR B 1 24 ? -15.102 -2.982 -11 1 89.88 24 TYR B N 1
ATOM 1433 C CA . TYR B 1 24 ? -16.297 -2.711 -11.789 1 89.88 24 TYR B CA 1
ATOM 1434 C C . TYR B 1 24 ? -16.219 -3.387 -13.156 1 89.88 24 TYR B C 1
ATOM 1436 O O . TYR B 1 24 ? -17.188 -3.994 -13.617 1 89.88 24 TYR B O 1
ATOM 1444 N N . HIS B 1 25 ? -15.086 -3.295 -13.812 1 86.56 25 HIS B N 1
ATOM 1445 C CA . HIS B 1 25 ? -14.898 -3.865 -15.141 1 86.56 25 HIS B CA 1
ATOM 1446 C C . HIS B 1 25 ? -14.938 -5.391 -15.094 1 86.56 25 HIS B C 1
ATOM 1448 O O . HIS B 1 25 ? -15.445 -6.027 -16.016 1 86.56 25 HIS B O 1
ATOM 1454 N N . GLU B 1 26 ? -14.406 -5.93 -14.047 1 83.69 26 GLU B N 1
ATOM 1455 C CA . GLU B 1 26 ? -14.367 -7.387 -13.914 1 83.69 26 GLU B CA 1
ATOM 1456 C C . GLU B 1 26 ? -15.719 -7.934 -13.484 1 83.69 26 GLU B C 1
ATOM 1458 O O . GLU B 1 26 ? -16 -9.125 -13.656 1 83.69 26 GLU B O 1
ATOM 1463 N N . PHE B 1 27 ? -16.531 -7.188 -12.742 1 77.69 27 PHE B N 1
ATOM 1464 C CA . PHE B 1 27 ? -17.844 -7.574 -12.25 1 77.69 27 PHE B CA 1
ATOM 1465 C C . PHE B 1 27 ? -18.719 -8.07 -13.398 1 77.69 27 PHE B C 1
ATOM 1467 O O . PHE B 1 27 ? -19.453 -9.047 -13.242 1 77.69 27 PHE B O 1
ATOM 1474 N N . GLY B 1 28 ? -18.672 -7.5 -14.617 1 68 28 GLY B N 1
ATOM 1475 C CA . GLY B 1 28 ? -19.5 -7.824 -15.773 1 68 28 GLY B CA 1
ATOM 1476 C C . GLY B 1 28 ? -19.266 -9.227 -16.297 1 68 28 GLY B C 1
ATOM 1477 O O . GLY B 1 28 ? -20.188 -9.844 -16.859 1 68 28 GLY B O 1
ATOM 1478 N N . THR B 1 29 ? -18.297 -9.836 -16.156 1 61.31 29 THR B N 1
ATOM 1479 C CA . THR B 1 29 ? -18.109 -11.125 -16.812 1 61.31 29 THR B CA 1
ATOM 1480 C C . THR B 1 29 ? -18.688 -12.25 -15.961 1 61.31 29 THR B C 1
ATOM 1482 O O . THR B 1 29 ? -19.516 -13.031 -16.438 1 61.31 29 THR B O 1
ATOM 1485 N N . ASP B 1 30 ? -18.438 -12.641 -14.875 1 62.44 30 ASP B N 1
ATOM 1486 C CA . ASP B 1 30 ? -18.922 -13.711 -14.008 1 62.44 30 ASP B CA 1
ATOM 1487 C C . ASP B 1 30 ? -18.75 -13.344 -12.539 1 62.44 30 ASP B C 1
ATOM 1489 O O . ASP B 1 30 ? -18.562 -14.219 -11.688 1 62.44 30 ASP B O 1
ATOM 1493 N N . GLY B 1 31 ? -18.969 -11.852 -12.242 1 64.69 31 GLY B N 1
ATOM 1494 C CA . GLY B 1 31 ? -18.797 -11.43 -10.859 1 64.69 31 GLY B CA 1
ATOM 1495 C C . GLY B 1 31 ? -17.344 -11.133 -10.508 1 64.69 31 GLY B C 1
ATOM 1496 O O . GLY B 1 31 ? -17.062 -10.469 -9.508 1 64.69 31 GLY B O 1
ATOM 1497 N N . GLY B 1 32 ? -16.422 -11.656 -11.359 1 72.25 32 GLY B N 1
ATOM 1498 C CA . GLY B 1 32 ? -15 -11.367 -11.234 1 72.25 32 GLY B CA 1
ATOM 1499 C C . GLY B 1 32 ? -14.289 -12.312 -10.289 1 72.25 32 GLY B C 1
ATOM 1500 O O . GLY B 1 32 ? -14.922 -13.07 -9.555 1 72.25 32 GLY B O 1
ATOM 1501 N N . PRO B 1 33 ? -13.062 -12.414 -10.305 1 76.88 33 PRO B N 1
ATOM 1502 C CA . PRO B 1 33 ? -12.258 -13.305 -9.461 1 76.88 33 PRO B CA 1
ATOM 1503 C C . PRO B 1 33 ? -12.453 -13.039 -7.969 1 76.88 33 PRO B C 1
ATOM 1505 O O . PRO B 1 33 ? -12.297 -13.953 -7.152 1 76.88 33 PRO B O 1
ATOM 1508 N N . VAL B 1 34 ? -12.945 -11.922 -7.684 1 83.81 34 VAL B N 1
ATOM 1509 C CA . VAL B 1 34 ? -13.094 -11.547 -6.281 1 83.81 34 VAL B CA 1
ATOM 1510 C C . VAL B 1 34 ? -14.297 -12.266 -5.676 1 83.81 34 VAL B C 1
ATOM 1512 O O . VAL B 1 34 ? -14.312 -12.578 -4.484 1 83.81 34 VAL B O 1
ATOM 1515 N N . VAL B 1 35 ? -15.297 -12.477 -6.469 1 81.81 35 VAL B N 1
ATOM 1516 C CA . VAL B 1 35 ? -16.5 -13.164 -6.016 1 81.81 35 VAL B CA 1
ATOM 1517 C C . VAL B 1 35 ? -16.156 -14.578 -5.559 1 81.81 35 VAL B C 1
ATOM 1519 O O . VAL B 1 35 ? -16.719 -15.086 -4.59 1 81.81 35 VAL B O 1
ATOM 1522 N N . LYS B 1 36 ? -15.25 -15.141 -6.258 1 83.12 36 LYS B N 1
ATOM 1523 C CA . LYS B 1 36 ? -14.844 -16.5 -5.922 1 83.12 36 LYS B CA 1
ATOM 1524 C C . LYS B 1 36 ? -14.211 -16.562 -4.535 1 83.12 36 LYS B C 1
ATOM 1526 O O . LYS B 1 36 ? -14.32 -17.578 -3.844 1 83.12 36 LYS B O 1
ATOM 1531 N N . VAL B 1 37 ? -13.602 -15.508 -4.145 1 83.94 37 VAL B N 1
ATOM 1532 C CA . VAL B 1 37 ? -12.938 -15.461 -2.846 1 83.94 37 VAL B CA 1
ATOM 1533 C C . VAL B 1 37 ? -13.945 -15.086 -1.764 1 83.94 37 VAL B C 1
ATOM 1535 O O . VAL B 1 37 ? -13.906 -15.625 -0.655 1 83.94 37 VAL B O 1
ATOM 1538 N N . LEU B 1 38 ? -14.875 -14.281 -2.123 1 86.25 38 LEU B N 1
ATOM 1539 C CA . LEU B 1 38 ? -15.812 -13.727 -1.153 1 86.25 38 LEU B CA 1
ATOM 1540 C C . LEU B 1 38 ? -16.938 -14.711 -0.871 1 86.25 38 LEU B C 1
ATOM 1542 O O . LEU B 1 38 ? -17.453 -14.773 0.249 1 86.25 38 LEU B O 1
ATOM 1546 N N . GLU B 1 39 ? -17.328 -15.453 -1.842 1 84.12 39 GLU B N 1
ATOM 1547 C CA . GLU B 1 39 ? -18.5 -16.312 -1.754 1 84.12 39 GLU B CA 1
ATOM 1548 C C . GLU B 1 39 ? -18.391 -17.297 -0.596 1 84.12 39 GLU B C 1
ATOM 1550 O O . GLU B 1 39 ? -19.266 -17.375 0.263 1 84.12 39 GLU B O 1
ATOM 1555 N N . PRO B 1 40 ? -17.359 -18.047 -0.598 1 82.62 40 PRO B N 1
ATOM 1556 C CA . PRO B 1 40 ? -17.266 -19 0.505 1 82.62 40 PRO B CA 1
ATOM 1557 C C . PRO B 1 40 ? -17.203 -18.328 1.872 1 82.62 40 PRO B C 1
ATOM 1559 O O . PRO B 1 40 ? -17.719 -18.859 2.854 1 82.62 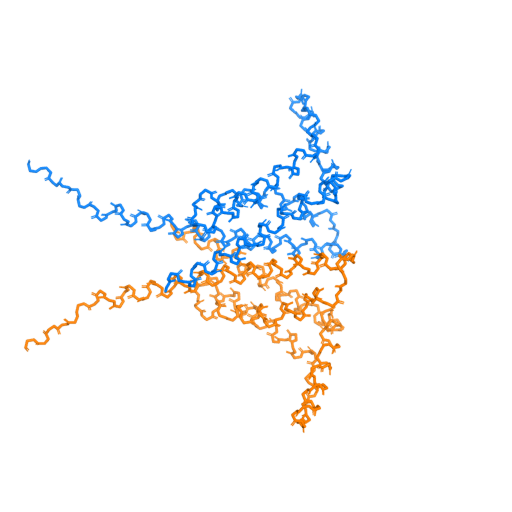40 PRO B O 1
ATOM 1562 N N . LYS B 1 41 ? -16.594 -17.234 1.918 1 81.25 41 LYS B N 1
ATOM 1563 C CA . LYS B 1 41 ? -16.438 -16.516 3.186 1 81.25 41 LYS B CA 1
ATOM 1564 C C . LYS B 1 41 ? -17.766 -15.945 3.656 1 81.25 41 LYS B C 1
ATOM 1566 O O . LYS B 1 41 ? -18.078 -15.977 4.852 1 81.25 41 LYS B O 1
ATOM 1571 N N . LEU B 1 42 ? -18.469 -15.461 2.75 1 80 42 LEU B N 1
ATOM 1572 C CA . LEU B 1 42 ? -19.797 -14.945 3.072 1 80 42 LEU B CA 1
ATOM 1573 C C . LEU B 1 42 ? -20.719 -16.078 3.521 1 80 42 LEU B C 1
ATOM 1575 O O . LEU B 1 42 ? -21.531 -15.891 4.441 1 80 42 LEU B O 1
ATOM 1579 N N . ASN B 1 43 ? -20.594 -17.156 2.85 1 80.75 43 ASN B N 1
ATOM 1580 C CA . ASN B 1 43 ? -21.391 -18.312 3.223 1 80.75 43 ASN B CA 1
ATOM 1581 C C . ASN B 1 43 ? -21.094 -18.766 4.648 1 80.75 43 ASN B C 1
ATOM 1583 O O . ASN B 1 43 ? -22.016 -19.109 5.402 1 80.75 43 ASN B O 1
ATOM 1587 N N . MET B 1 44 ? -19.781 -18.703 4.953 1 77 44 MET B N 1
ATOM 1588 C CA . MET B 1 44 ? -19.391 -19.094 6.305 1 77 44 MET B CA 1
ATOM 1589 C C . MET B 1 44 ? -19.922 -18.094 7.332 1 77 44 MET B C 1
ATOM 1591 O O . MET B 1 44 ? -20.375 -18.484 8.406 1 77 44 MET B O 1
ATOM 1595 N N . PHE B 1 45 ? -19.828 -16.938 6.973 1 75.94 45 PHE B N 1
ATOM 1596 C CA . PHE B 1 45 ? -20.297 -15.891 7.871 1 75.94 45 PHE B CA 1
ATOM 1597 C C . PHE B 1 45 ? -21.797 -15.992 8.086 1 75.94 45 PHE B C 1
ATOM 1599 O O . PHE B 1 45 ? -22.281 -15.852 9.219 1 75.94 45 PHE B O 1
ATOM 1606 N N . THR B 1 46 ? -22.5 -16.203 7.055 1 75.81 46 THR B N 1
ATOM 1607 C CA . THR B 1 46 ? -23.938 -16.344 7.133 1 75.81 46 THR B CA 1
ATOM 1608 C C . THR B 1 46 ? -24.328 -17.562 7.973 1 75.81 46 THR B C 1
ATOM 1610 O O . THR B 1 46 ? -25.266 -17.5 8.773 1 75.81 46 THR B O 1
ATOM 1613 N N . LYS B 1 47 ? -23.609 -18.578 7.75 1 78.12 47 LYS B N 1
ATOM 1614 C CA . LYS B 1 47 ? -23.891 -19.797 8.516 1 78.12 47 LYS B CA 1
ATOM 1615 C C . LYS B 1 47 ? -23.656 -19.562 10.008 1 78.12 47 LYS B C 1
ATOM 1617 O O . LYS B 1 47 ? -24.453 -20.016 10.836 1 78.12 47 LYS B O 1
ATOM 1622 N N . LEU B 1 48 ? -22.609 -18.797 10.297 1 73.19 48 LEU B N 1
ATOM 1623 C CA . LEU B 1 48 ? -22.297 -18.516 11.688 1 73.19 48 LEU B CA 1
ATOM 1624 C C . LEU B 1 48 ? -23.375 -17.656 12.328 1 73.19 48 LEU B C 1
ATOM 1626 O O . LEU B 1 48 ? -23.766 -17.891 13.477 1 73.19 48 LEU B O 1
ATOM 1630 N N . ILE B 1 49 ? -23.797 -16.719 11.562 1 71.94 49 ILE B N 1
ATOM 1631 C CA . ILE B 1 49 ? -24.812 -15.812 12.07 1 71.94 49 ILE B CA 1
ATOM 1632 C C . ILE B 1 49 ? -26.141 -16.562 12.242 1 71.94 49 ILE B C 1
ATOM 1634 O O . ILE B 1 49 ? -26.875 -16.328 13.211 1 71.94 49 ILE B O 1
ATOM 1638 N N . THR B 1 50 ? -26.391 -17.422 11.266 1 74.62 50 THR B N 1
ATOM 1639 C CA . THR B 1 50 ? -27.609 -18.219 11.359 1 74.62 50 THR B CA 1
ATOM 1640 C C . THR B 1 50 ? -27.547 -19.141 12.578 1 74.62 50 THR B C 1
ATOM 1642 O O . THR B 1 50 ? -28.547 -19.297 13.289 1 74.62 50 THR B O 1
ATOM 1645 N N . LEU B 1 51 ? -26.469 -19.656 12.773 1 73.19 51 LEU B N 1
ATOM 1646 C CA . LEU B 1 51 ? -26.312 -20.578 13.883 1 73.19 51 LEU B CA 1
ATOM 1647 C C . LEU B 1 51 ? -26.375 -19.844 15.219 1 73.19 51 LEU B C 1
ATOM 1649 O O . LEU B 1 51 ? -27.016 -20.312 16.156 1 73.19 51 LEU B O 1
ATOM 1653 N N . LYS B 1 52 ? -25.734 -18.672 15.156 1 70.62 52 LYS B N 1
ATOM 1654 C CA . LYS B 1 52 ? -25.609 -17.984 16.438 1 70.62 52 LYS B CA 1
ATOM 1655 C C . LYS B 1 52 ? -26.812 -17.062 16.688 1 70.62 52 LYS B C 1
ATOM 1657 O O . LYS B 1 52 ? -27.328 -16.984 17.797 1 70.62 52 LYS B O 1
ATOM 1662 N N . ALA B 1 53 ? -27.172 -16.312 15.758 1 66.75 53 ALA B N 1
ATOM 1663 C CA . ALA B 1 53 ? -28.188 -15.289 15.992 1 66.75 53 ALA B CA 1
ATOM 1664 C C . ALA B 1 53 ? -29.578 -15.789 15.586 1 66.75 53 ALA B C 1
ATOM 1666 O O . ALA B 1 53 ? -30.594 -15.203 15.969 1 66.75 53 ALA B O 1
ATOM 1667 N N . GLY B 1 54 ? -29.625 -17.062 15.062 1 65.44 54 GLY B N 1
ATOM 1668 C CA . GLY B 1 54 ? -30.891 -17.625 14.656 1 65.44 54 GLY B CA 1
ATOM 1669 C C . GLY B 1 54 ? -31.594 -16.812 13.586 1 65.44 54 GLY B C 1
ATOM 1670 O O . GLY B 1 54 ? -32.812 -16.875 13.453 1 65.44 54 GLY B O 1
ATOM 1671 N N . ILE B 1 55 ? -30.922 -15.75 13.18 1 61.69 55 ILE B N 1
ATOM 1672 C CA . ILE B 1 55 ? -31.531 -14.859 12.203 1 61.69 55 ILE B CA 1
ATOM 1673 C C . ILE B 1 55 ? -31.219 -15.352 10.789 1 61.69 55 ILE B C 1
ATOM 1675 O O . ILE B 1 55 ? -30.094 -15.758 10.5 1 61.69 55 ILE B O 1
ATOM 1679 N N . ASN B 1 56 ? -32.25 -15.719 10 1 59.47 56 ASN B N 1
ATOM 1680 C CA . ASN B 1 56 ? -32.094 -16.047 8.586 1 59.47 56 ASN B CA 1
ATOM 1681 C C . ASN B 1 56 ? -31.5 -14.867 7.809 1 59.47 56 ASN B C 1
ATOM 1683 O O . ASN B 1 56 ? -32.188 -13.859 7.594 1 59.47 56 ASN B O 1
ATOM 1687 N N . VAL B 1 57 ? -30.203 -14.695 7.797 1 58.16 57 VAL B N 1
ATOM 1688 C CA . VAL B 1 57 ? -29.531 -13.617 7.062 1 58.16 57 VAL B CA 1
ATOM 1689 C C . VAL B 1 57 ? -29.797 -13.773 5.566 1 58.16 57 VAL B C 1
ATOM 1691 O O . VAL B 1 57 ? -29.656 -14.867 5.016 1 58.1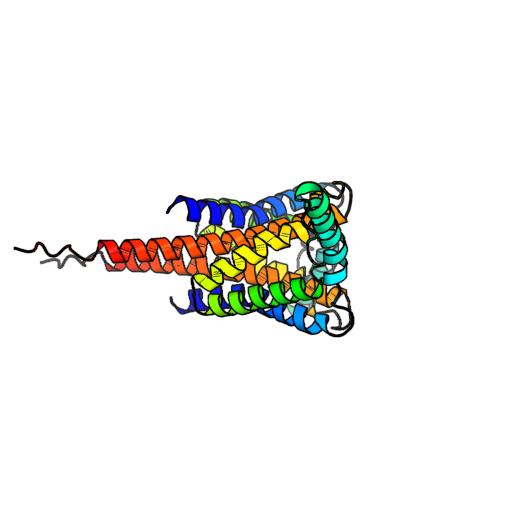6 57 VAL B O 1
ATOM 1694 N N . PRO B 1 58 ? -30.609 -12.875 4.945 1 57.12 58 PRO B N 1
ATOM 1695 C CA . PRO B 1 58 ? -30.797 -12.961 3.496 1 57.12 58 PRO B CA 1
ATOM 1696 C C . PRO B 1 58 ? -29.484 -13.203 2.748 1 57.12 58 PRO B C 1
ATOM 1698 O O . PRO B 1 58 ? -28.422 -12.805 3.223 1 57.12 58 PRO B O 1
ATOM 1701 N N . GLU B 1 59 ? -29.359 -14.195 1.986 1 60.34 59 GLU B N 1
ATOM 1702 C CA . GLU B 1 59 ? -28.203 -14.516 1.164 1 60.34 59 GLU B CA 1
ATOM 1703 C C . GLU B 1 59 ? -27.625 -13.266 0.517 1 60.34 59 GLU B C 1
ATOM 1705 O O . GLU B 1 59 ? -28.25 -12.656 -0.353 1 60.34 59 GLU B O 1
ATOM 1710 N N . VAL B 1 60 ? -26.906 -12.438 1.294 1 61.62 60 VAL B N 1
ATOM 1711 C CA . VAL B 1 60 ? -26.25 -11.32 0.63 1 61.62 60 VAL B CA 1
ATOM 1712 C C . VAL B 1 60 ? -25.5 -11.828 -0.608 1 61.62 60 VAL B C 1
ATOM 1714 O O . VAL B 1 60 ? -24.625 -12.68 -0.508 1 61.62 60 VAL B O 1
ATOM 1717 N N . GLU B 1 61 ? -26.109 -11.453 -1.765 1 78.12 61 GLU B N 1
ATOM 1718 C CA . GLU B 1 61 ? -25.469 -11.828 -3.023 1 78.12 61 GLU B CA 1
ATOM 1719 C C . GLU B 1 61 ? -24.062 -11.25 -3.129 1 78.12 61 GLU B C 1
ATOM 1721 O O . GLU B 1 61 ? -23.844 -10.086 -2.777 1 78.12 61 GLU B O 1
ATOM 1726 N N . THR B 1 62 ? -23.109 -12.031 -3.209 1 82.81 62 THR B N 1
ATOM 1727 C CA . THR B 1 62 ? -21.719 -11.648 -3.363 1 82.81 62 THR B CA 1
ATOM 1728 C C . THR B 1 62 ? -21.578 -10.422 -4.258 1 82.81 62 THR B C 1
ATOM 1730 O O . THR B 1 62 ? -20.688 -9.602 -4.062 1 82.81 62 THR B O 1
ATOM 1733 N N . LYS B 1 63 ? -22.562 -10.242 -5.094 1 82.12 63 LYS B N 1
ATOM 1734 C CA . LYS B 1 63 ? -22.547 -9.109 -6.016 1 82.12 63 LYS B CA 1
ATOM 1735 C C . LYS B 1 63 ? -22.719 -7.789 -5.266 1 82.12 63 LYS B C 1
ATOM 1737 O O . LYS B 1 63 ? -22.109 -6.781 -5.633 1 82.12 63 LYS B O 1
ATOM 1742 N N . HIS B 1 64 ? -23.516 -7.832 -4.242 1 86.81 64 HIS B N 1
ATOM 1743 C CA . HIS B 1 64 ? -23.734 -6.621 -3.459 1 86.81 64 HIS B CA 1
ATOM 1744 C C . HIS B 1 64 ? -22.484 -6.234 -2.684 1 86.81 64 HIS B C 1
ATOM 1746 O O . HIS B 1 64 ? -22.219 -5.051 -2.482 1 86.81 64 HIS B O 1
ATOM 1752 N N . VAL B 1 65 ? -21.812 -7.262 -2.277 1 89.62 65 VAL B N 1
ATOM 1753 C CA . VAL B 1 65 ? -20.578 -7.02 -1.537 1 89.62 65 VAL B CA 1
ATOM 1754 C C . VAL B 1 65 ? -19.547 -6.34 -2.445 1 89.62 65 VAL B C 1
ATOM 1756 O O . VAL B 1 65 ? -18.906 -5.371 -2.047 1 89.62 65 VAL B O 1
ATOM 1759 N N . VAL B 1 66 ? -19.469 -6.824 -3.658 1 90.62 66 VAL B N 1
ATOM 1760 C CA . VAL B 1 66 ? -18.531 -6.258 -4.629 1 90.62 66 VAL B CA 1
ATOM 1761 C C . VAL B 1 66 ? -18.922 -4.812 -4.941 1 90.62 66 VAL B C 1
ATOM 1763 O O . VAL B 1 66 ? -18.062 -3.938 -5.039 1 90.62 66 VAL B O 1
ATOM 1766 N N . MET B 1 67 ? -20.219 -4.582 -5.066 1 90.06 67 MET B N 1
ATOM 1767 C CA . MET B 1 67 ? -20.688 -3.225 -5.32 1 90.06 67 MET B CA 1
ATOM 1768 C C . MET B 1 67 ? -20.328 -2.295 -4.168 1 90.06 67 MET B C 1
ATOM 1770 O O . MET B 1 67 ? -19.953 -1.139 -4.387 1 90.06 67 MET B O 1
ATOM 1774 N N . THR B 1 68 ? -20.5 -2.818 -2.988 1 93.19 68 THR B N 1
ATOM 1775 C CA . THR B 1 68 ? -20.125 -2.035 -1.813 1 93.19 68 THR B CA 1
ATOM 1776 C C . THR B 1 68 ? -18.641 -1.689 -1.835 1 93.19 68 THR B C 1
ATOM 1778 O O . THR B 1 68 ? -18.266 -0.563 -1.516 1 93.19 68 THR B O 1
ATOM 1781 N N . MET B 1 69 ? -17.812 -2.639 -2.232 1 94.25 69 MET B N 1
ATOM 1782 C CA . MET B 1 69 ? -16.375 -2.4 -2.35 1 94.25 69 MET B CA 1
ATOM 1783 C C . MET B 1 69 ? -16.094 -1.286 -3.352 1 94.25 69 MET B C 1
ATOM 1785 O O . MET B 1 69 ? -15.281 -0.392 -3.078 1 94.25 69 MET B O 1
ATOM 1789 N N . ILE B 1 70 ? -16.766 -1.359 -4.48 1 94.44 70 ILE B N 1
ATOM 1790 C CA . ILE B 1 70 ? -16.578 -0.388 -5.555 1 94.44 70 ILE B CA 1
ATOM 1791 C C . ILE B 1 70 ? -16.953 1.008 -5.055 1 94.44 70 ILE B C 1
ATOM 1793 O O . ILE B 1 70 ? -16.203 1.966 -5.27 1 94.44 70 ILE B O 1
ATOM 1797 N N . VAL B 1 71 ? -18 1.097 -4.355 1 95.38 71 VAL B N 1
ATOM 1798 C CA . VAL B 1 71 ? -18.5 2.379 -3.873 1 95.38 71 VAL B CA 1
ATOM 1799 C C . VAL B 1 71 ? -17.562 2.934 -2.803 1 95.38 71 VAL B C 1
ATOM 1801 O O . VAL B 1 71 ? -17.188 4.105 -2.852 1 95.38 71 VAL B O 1
ATOM 1804 N N . LEU B 1 72 ? -17.172 2.104 -1.881 1 97.25 72 LEU B N 1
ATOM 1805 C CA . LEU B 1 72 ? -16.297 2.537 -0.795 1 97.25 72 LEU B CA 1
ATOM 1806 C C . LEU B 1 72 ? -14.961 3.016 -1.336 1 97.25 72 LEU B C 1
ATOM 1808 O O . LEU B 1 72 ? -14.484 4.09 -0.961 1 97.25 72 LEU B O 1
ATOM 1812 N N . GLN B 1 73 ? -14.461 2.279 -2.203 1 97.06 73 GLN B N 1
ATOM 1813 C CA . GLN B 1 73 ? -13.156 2.619 -2.764 1 97.06 73 GLN B CA 1
ATOM 1814 C C . GLN B 1 73 ? -13.258 3.811 -3.709 1 97.06 73 GLN B C 1
ATOM 1816 O O . GLN B 1 73 ? -12.406 4.699 -3.691 1 97.06 73 GLN B O 1
ATOM 1821 N N . GLY B 1 74 ? -14.203 3.707 -4.578 1 97.06 74 GLY B N 1
ATOM 1822 C CA . GLY B 1 74 ? -14.367 4.758 -5.566 1 97.06 74 GLY B CA 1
ATOM 1823 C C . GLY B 1 74 ? -14.664 6.113 -4.953 1 97.06 74 GLY B C 1
ATOM 1824 O O . GLY B 1 74 ? -13.938 7.082 -5.188 1 97.06 74 GLY B O 1
ATOM 1825 N N . PHE B 1 75 ? -15.648 6.164 -4.105 1 97.44 75 PHE B N 1
ATOM 1826 C CA . PHE B 1 75 ? -16.047 7.414 -3.465 1 97.44 75 PHE B CA 1
ATOM 1827 C C . PHE B 1 75 ? -14.992 7.855 -2.451 1 97.44 75 PHE B C 1
ATOM 1829 O O . PHE B 1 75 ? -14.719 9.047 -2.316 1 97.44 75 PHE B O 1
ATOM 1836 N N . GLY B 1 76 ? -14.523 6.895 -1.745 1 98.19 76 GLY B N 1
ATOM 1837 C CA . GLY B 1 76 ? -13.469 7.227 -0.804 1 98.19 76 GLY B CA 1
ATOM 1838 C C . GLY B 1 76 ? -12.234 7.809 -1.473 1 98.19 76 GLY B C 1
ATOM 1839 O O . GLY B 1 76 ? -11.68 8.805 -1.005 1 98.19 76 GLY B O 1
ATOM 1840 N N . GLY B 1 77 ? -11.812 7.148 -2.588 1 98.31 77 GLY B N 1
ATOM 1841 C CA . GLY B 1 77 ? -10.664 7.645 -3.33 1 98.31 77 GLY B CA 1
ATOM 1842 C C . GLY B 1 77 ? -10.867 9.047 -3.871 1 98.31 77 GLY B C 1
ATOM 1843 O O . GLY B 1 77 ? -10.008 9.914 -3.705 1 98.31 77 GLY B O 1
ATOM 1844 N N . VAL B 1 78 ? -11.984 9.297 -4.453 1 97.75 78 VAL B N 1
ATOM 1845 C CA . VAL B 1 78 ? -12.289 10.609 -5.02 1 97.75 78 VAL B CA 1
ATOM 1846 C C . VAL B 1 78 ? -12.359 11.648 -3.904 1 97.75 78 VAL B C 1
ATOM 1848 O O . VAL B 1 78 ? -11.797 12.742 -4.031 1 97.75 78 VAL B O 1
ATOM 1851 N N . GLY B 1 79 ? -13.062 11.32 -2.869 1 97.75 79 GLY B N 1
ATOM 1852 C CA . GLY B 1 79 ? -13.117 12.211 -1.724 1 97.75 79 GLY B CA 1
ATOM 1853 C C . GLY B 1 79 ? -11.742 12.539 -1.159 1 97.75 79 GLY B C 1
ATOM 1854 O O . GLY B 1 79 ? -11.477 13.68 -0.778 1 97.75 79 GLY B O 1
ATOM 1855 N N . PHE B 1 80 ? -10.898 11.539 -1.11 1 97 80 PHE B N 1
ATOM 1856 C CA . PHE B 1 80 ? -9.57 11.719 -0.527 1 97 80 PHE B CA 1
ATOM 1857 C C . PHE B 1 80 ? -8.734 12.664 -1.378 1 97 80 PHE B C 1
ATOM 1859 O O . PHE B 1 80 ? -7.945 13.453 -0.847 1 97 80 PHE B O 1
ATOM 1866 N N . VAL B 1 81 ? -8.875 12.594 -2.729 1 96.31 81 VAL B N 1
ATOM 1867 C CA . VAL B 1 81 ? -8.148 13.484 -3.625 1 96.31 81 VAL B CA 1
ATOM 1868 C C . VAL B 1 81 ? -8.445 14.938 -3.256 1 96.31 81 VAL B C 1
ATOM 1870 O O . VAL B 1 81 ? -7.547 15.789 -3.283 1 96.31 81 VAL B O 1
ATOM 1873 N N . PHE B 1 82 ? -9.625 15.188 -2.82 1 94.81 82 PHE B N 1
ATOM 1874 C CA . PHE B 1 82 ? -10.031 16.547 -2.496 1 94.81 82 PHE B CA 1
ATOM 1875 C C . PHE B 1 82 ? -9.742 16.859 -1.032 1 94.81 82 PHE B C 1
ATOM 1877 O O . PHE B 1 82 ? -10.102 17.938 -0.543 1 94.81 82 PHE B O 1
ATOM 1884 N N . GLY B 1 83 ? -9.211 15.984 -0.369 1 92.94 83 GLY B N 1
ATOM 1885 C CA . GLY B 1 83 ? -8.836 16.188 1.021 1 92.94 83 GLY B CA 1
ATOM 1886 C C . GLY B 1 83 ? -9.992 16.031 1.982 1 92.94 83 GLY B C 1
ATOM 1887 O O . GLY B 1 83 ? -9.992 16.594 3.076 1 92.94 83 GLY B O 1
ATOM 1888 N N . SER B 1 84 ? -10.953 15.266 1.594 1 94.44 84 SER B N 1
ATOM 1889 C CA . SER B 1 84 ? -12.148 15.07 2.408 1 94.44 84 SER B CA 1
ATOM 1890 C C . SER B 1 84 ? -11.875 14.109 3.562 1 94.44 84 SER B C 1
ATOM 1892 O O . SER B 1 84 ? -11.281 13.055 3.369 1 94.44 84 SER B O 1
ATOM 1894 N N . TYR B 1 85 ? -12.297 14.461 4.699 1 95.06 85 TYR B N 1
ATOM 1895 C CA . TYR B 1 85 ? -12.211 13.602 5.871 1 95.06 85 TYR B CA 1
ATOM 1896 C C . TYR B 1 85 ? -13.055 12.344 5.688 1 95.06 85 TYR B C 1
ATOM 1898 O O . TYR B 1 85 ? -12.609 11.234 6 1 95.06 85 TYR B O 1
ATOM 1906 N N . LEU B 1 86 ? -14.195 12.516 5.188 1 96.38 86 LEU B N 1
ATOM 1907 C CA . LEU B 1 86 ? -15.102 11.406 4.934 1 96.38 86 LEU B CA 1
ATOM 1908 C C . LEU B 1 86 ? -14.469 10.398 3.975 1 96.38 86 LEU B C 1
ATOM 1910 O O . LEU B 1 86 ? -14.617 9.188 4.148 1 96.38 86 LEU B O 1
ATOM 1914 N N . GLY B 1 87 ? -13.828 10.906 2.953 1 97.56 87 GLY B N 1
ATOM 1915 C CA . GLY B 1 87 ? -13.141 10.023 2.025 1 97.56 87 GLY B CA 1
ATOM 1916 C C . GLY B 1 87 ? -12.125 9.125 2.701 1 97.56 87 GLY B C 1
ATOM 1917 O O . GLY B 1 87 ? -12.062 7.93 2.412 1 97.56 87 GLY B O 1
ATOM 1918 N N . ALA B 1 88 ? -11.383 9.695 3.611 1 97.62 88 ALA B N 1
ATOM 1919 C CA . ALA B 1 88 ? -10.375 8.93 4.344 1 97.62 88 ALA B CA 1
ATOM 1920 C C . ALA B 1 88 ? -11.023 7.852 5.199 1 97.62 88 ALA B C 1
ATOM 1922 O O . ALA B 1 88 ? -10.562 6.707 5.23 1 97.62 88 ALA B O 1
ATOM 1923 N N . ILE B 1 89 ? -12.102 8.164 5.844 1 97.62 89 ILE B N 1
ATOM 1924 C CA . ILE B 1 89 ? -12.797 7.23 6.727 1 97.62 89 ILE B CA 1
ATOM 1925 C C . ILE B 1 89 ? -13.359 6.07 5.91 1 97.62 89 ILE B C 1
ATOM 1927 O O . ILE B 1 89 ? -13.297 4.914 6.336 1 97.62 89 ILE B O 1
ATOM 1931 N N . LEU B 1 90 ? -13.906 6.402 4.809 1 98.19 90 LEU B N 1
ATOM 1932 C CA . LEU B 1 90 ? -14.469 5.363 3.947 1 98.19 90 LEU B CA 1
ATOM 1933 C C . LEU B 1 90 ? -13.383 4.379 3.514 1 98.19 90 LEU B C 1
ATOM 1935 O O . LEU B 1 90 ? -13.617 3.168 3.488 1 98.19 90 LEU B O 1
ATOM 1939 N N . LEU B 1 91 ? -12.266 4.883 3.162 1 98.38 91 LEU B N 1
ATOM 1940 C CA . LEU B 1 91 ? -11.172 4.031 2.723 1 98.38 91 LEU B CA 1
ATOM 1941 C C . LEU B 1 91 ? -10.648 3.178 3.875 1 98.38 91 LEU B C 1
ATOM 1943 O O . LEU B 1 91 ? -10.305 2.008 3.684 1 98.38 91 LEU B O 1
ATOM 1947 N N . VAL B 1 92 ? -10.547 3.754 5.078 1 98 92 VAL B N 1
ATOM 1948 C CA . VAL B 1 92 ? -10.125 2.992 6.25 1 98 92 VAL B CA 1
ATOM 1949 C C . VAL B 1 92 ? -11.102 1.849 6.504 1 98 92 VAL B C 1
ATOM 1951 O O . VAL B 1 92 ? -10.695 0.708 6.727 1 98 92 VAL B O 1
ATOM 1954 N N . LEU B 1 93 ? -12.391 2.217 6.457 1 97.31 93 LEU B N 1
ATOM 1955 C CA . LEU B 1 93 ? -13.43 1.217 6.66 1 97.31 93 LEU B CA 1
ATOM 1956 C C . LEU B 1 93 ? -13.312 0.093 5.637 1 97.31 93 LEU B C 1
ATOM 1958 O O . LEU B 1 93 ? -13.352 -1.086 5.996 1 97.31 93 LEU B O 1
ATOM 1962 N N . TYR B 1 94 ? -13.172 0.455 4.402 1 97.06 94 TYR B N 1
ATOM 1963 C CA . TYR B 1 94 ? -13 -0.528 3.338 1 97.06 94 TYR B CA 1
ATOM 1964 C C . TYR B 1 94 ? -11.828 -1.456 3.637 1 97.06 94 TYR B C 1
ATOM 1966 O O . TYR B 1 94 ? -11.969 -2.682 3.604 1 97.06 94 TYR B O 1
ATOM 1974 N N . GLN B 1 95 ? -10.68 -0.854 3.889 1 96.56 95 GLN B N 1
ATOM 1975 C CA . GLN B 1 95 ? -9.461 -1.632 4.082 1 96.56 95 GLN B CA 1
ATOM 1976 C C . GLN B 1 95 ? -9.578 -2.549 5.297 1 96.56 95 GLN B C 1
ATOM 1978 O O . GLN B 1 95 ? -9.195 -3.719 5.238 1 96.56 95 GLN B O 1
ATOM 1983 N N . LEU B 1 96 ? -10.125 -2.096 6.41 1 96.31 96 LEU B N 1
ATOM 1984 C CA . LEU B 1 96 ? -10.188 -2.865 7.645 1 96.31 96 LEU B CA 1
ATOM 1985 C C . LEU B 1 96 ? -11.156 -4.031 7.516 1 96.31 96 LEU B C 1
ATOM 1987 O O . LEU B 1 96 ? -10.93 -5.102 8.094 1 96.31 96 LEU B O 1
ATOM 1991 N N . VAL B 1 97 ? -12.188 -3.846 6.809 1 94.25 97 VAL B N 1
ATOM 1992 C CA . VAL B 1 97 ? -13.219 -4.871 6.68 1 94.25 97 VAL B CA 1
ATOM 1993 C C . VAL B 1 97 ? -12.781 -5.926 5.668 1 94.25 97 VAL B C 1
ATOM 1995 O O . VAL B 1 97 ? -12.828 -7.125 5.949 1 94.25 97 VAL B O 1
ATOM 1998 N N . PHE B 1 98 ? -12.188 -5.461 4.562 1 93.62 98 PHE B N 1
ATOM 1999 C CA . PHE B 1 98 ? -12.031 -6.387 3.447 1 93.62 98 PHE B CA 1
ATOM 2000 C C . PHE B 1 98 ? -10.633 -6.984 3.43 1 93.62 98 PHE B C 1
ATOM 2002 O O . PHE B 1 98 ? -10.422 -8.078 2.9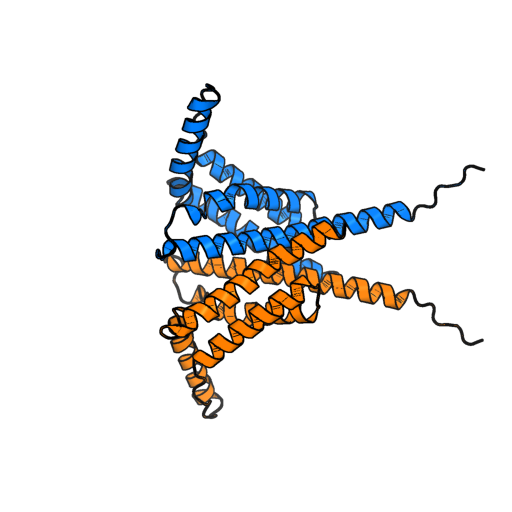02 1 93.62 98 PHE B O 1
ATOM 2009 N N . THR B 1 99 ? -9.641 -6.355 3.971 1 94.75 99 THR B N 1
ATOM 2010 C CA . THR B 1 99 ? -8.273 -6.855 3.941 1 94.75 99 THR B CA 1
ATOM 2011 C C . THR B 1 99 ? -8.18 -8.203 4.648 1 94.75 99 THR B C 1
ATOM 2013 O O . THR B 1 99 ? -7.652 -9.172 4.09 1 94.75 99 THR B O 1
ATOM 2016 N N . PRO B 1 100 ? -8.742 -8.328 5.902 1 92.81 100 PRO B N 1
ATOM 2017 C CA . PRO B 1 100 ? -8.633 -9.641 6.555 1 92.81 100 PRO B CA 1
ATOM 2018 C C . PRO B 1 100 ? -9.414 -10.727 5.824 1 92.81 100 PRO B C 1
ATOM 2020 O O . PRO B 1 100 ? -9.102 -11.914 5.957 1 92.81 100 PRO B O 1
ATOM 2023 N N . ILE B 1 101 ? -10.406 -10.328 5.086 1 90.69 101 ILE B N 1
ATOM 2024 C CA . ILE B 1 101 ? -11.227 -11.289 4.352 1 90.69 101 ILE B CA 1
ATOM 2025 C C . ILE B 1 101 ? -10.492 -11.742 3.092 1 90.69 101 ILE B C 1
ATOM 2027 O O . ILE B 1 101 ? -10.422 -12.938 2.801 1 90.69 101 ILE B O 1
ATOM 2031 N N . LEU B 1 102 ? -9.922 -10.805 2.369 1 91 102 LEU B N 1
ATOM 2032 C CA . LEU B 1 102 ? -9.305 -11.102 1.08 1 91 102 LEU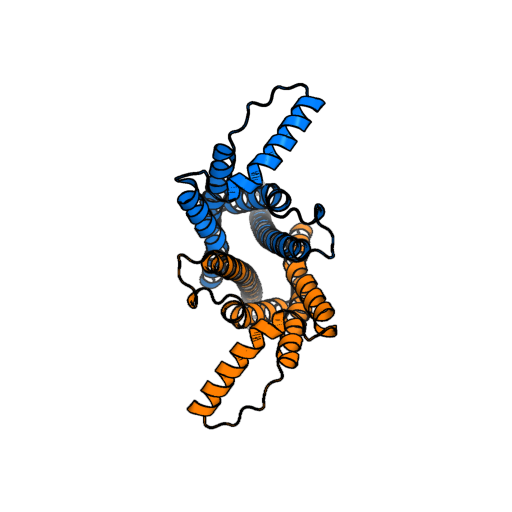 B CA 1
ATOM 2033 C C . LEU B 1 102 ? -7.891 -11.641 1.263 1 91 102 LEU B C 1
ATOM 2035 O O . LEU B 1 102 ? -7.391 -12.383 0.413 1 91 102 LEU B O 1
ATOM 2039 N N . HIS B 1 103 ? -7.23 -11.234 2.277 1 92.44 103 HIS B N 1
ATOM 2040 C CA . HIS B 1 103 ? -5.859 -11.648 2.547 1 92.44 103 HIS B CA 1
ATOM 2041 C C . HIS B 1 103 ? -5.754 -12.367 3.889 1 92.44 103 HIS B C 1
ATOM 2043 O O . HIS B 1 103 ? -5.094 -11.875 4.809 1 92.44 103 HIS B O 1
ATOM 2049 N N . ASP B 1 104 ? -6.336 -13.562 3.896 1 90.75 104 ASP B N 1
ATOM 2050 C CA . ASP B 1 104 ? -6.426 -14.352 5.117 1 90.75 104 ASP B CA 1
ATOM 2051 C C . ASP B 1 104 ? -5.211 -15.266 5.27 1 90.75 104 ASP B C 1
ATOM 2053 O O . ASP B 1 104 ? -5.348 -16.5 5.254 1 90.75 104 ASP B O 1
ATOM 2057 N N . PHE B 1 105 ? -4.086 -14.703 5.551 1 91.81 105 PHE B N 1
ATOM 2058 C CA . PHE B 1 105 ? -2.846 -15.461 5.668 1 91.81 105 PHE B CA 1
ATOM 2059 C C . PHE B 1 105 ? -2.918 -16.438 6.832 1 91.81 105 PHE B C 1
ATOM 2061 O O . PHE B 1 105 ? -2.236 -17.469 6.824 1 91.81 105 PHE B O 1
ATOM 2068 N N . TYR B 1 106 ? -3.789 -16.219 7.812 1 90.75 106 TYR B N 1
ATOM 2069 C CA . TYR B 1 106 ? -3.889 -17.031 9.016 1 90.75 106 TYR B CA 1
ATOM 2070 C C . TYR B 1 106 ? -4.52 -18.391 8.719 1 90.75 106 TYR B C 1
ATOM 2072 O O . TYR B 1 106 ? -4.523 -19.281 9.57 1 90.75 106 TYR B O 1
ATOM 2080 N N . ASN B 1 107 ? -5.051 -18.625 7.57 1 89.75 107 ASN B N 1
ATOM 2081 C CA . ASN B 1 107 ? -5.625 -19.906 7.168 1 89.75 107 ASN B CA 1
ATOM 2082 C C . ASN B 1 107 ? -4.605 -20.766 6.438 1 89.75 107 ASN B C 1
ATOM 2084 O O . ASN B 1 107 ? -4.934 -21.859 5.977 1 89.75 107 ASN B O 1
ATOM 2088 N N . TYR B 1 108 ? -3.4 -20.281 6.312 1 91 108 TYR B N 1
ATOM 2089 C CA . TYR B 1 108 ? -2.342 -21 5.621 1 91 108 TYR B CA 1
ATOM 2090 C C . TYR B 1 108 ? -1.159 -21.266 6.547 1 91 108 TYR B C 1
ATOM 2092 O O . TYR B 1 108 ? -0.944 -20.516 7.508 1 91 108 TYR B O 1
ATOM 2100 N N . ASP B 1 109 ? -0.428 -22.266 6.238 1 91.88 109 ASP B N 1
ATOM 2101 C CA . ASP B 1 109 ? 0.785 -22.562 7 1 91.88 109 ASP B CA 1
ATOM 2102 C C . ASP B 1 109 ? 1.933 -21.656 6.566 1 91.88 109 ASP B C 1
ATOM 2104 O O . ASP B 1 109 ? 2.016 -21.25 5.402 1 91.88 109 ASP B O 1
ATOM 2108 N N . VAL B 1 110 ? 2.805 -21.422 7.445 1 87.56 110 VAL B N 1
ATOM 2109 C CA . VAL B 1 110 ? 3.918 -20.516 7.223 1 87.56 110 VAL B CA 1
ATOM 2110 C C . VAL B 1 110 ? 4.801 -21.031 6.094 1 87.56 110 VAL B C 1
ATOM 2112 O O . VAL B 1 110 ? 5.426 -20.25 5.371 1 87.56 110 VAL B O 1
ATOM 2115 N N . GLU B 1 111 ? 4.773 -22.312 5.855 1 87.75 111 GLU B N 1
ATOM 2116 C CA . GLU B 1 111 ? 5.613 -22.938 4.836 1 87.75 111 GLU B CA 1
ATOM 2117 C C . GLU B 1 111 ? 4.996 -22.781 3.449 1 87.75 111 GLU B C 1
ATOM 2119 O O . GLU B 1 111 ? 5.688 -22.938 2.438 1 87.75 111 GLU B O 1
ATOM 2124 N N . ASP B 1 112 ? 3.764 -22.391 3.41 1 89.44 112 ASP B N 1
ATOM 2125 C CA . ASP B 1 112 ? 3.057 -22.25 2.141 1 89.44 112 ASP B CA 1
ATOM 2126 C C . ASP B 1 112 ? 3.451 -20.953 1.427 1 89.44 112 ASP B C 1
ATOM 2128 O O . ASP B 1 112 ? 3.629 -19.922 2.066 1 89.44 112 ASP B O 1
ATOM 2132 N N . ALA B 1 113 ? 3.619 -21.078 0.127 1 84.62 113 ALA B N 1
ATOM 2133 C CA . ALA B 1 113 ? 3.912 -19.891 -0.682 1 84.62 113 ALA B CA 1
ATOM 2134 C C . ALA B 1 113 ? 2.795 -18.859 -0.566 1 84.62 113 ALA B C 1
ATOM 2136 O O . ALA B 1 113 ? 3.055 -17.656 -0.57 1 84.62 113 ALA B O 1
ATOM 2137 N N . GLU B 1 114 ? 1.621 -19.328 -0.378 1 89.25 114 GLU B N 1
ATOM 2138 C CA . GLU B 1 114 ? 0.453 -18.453 -0.273 1 89.25 114 GLU B CA 1
ATOM 2139 C C . GLU B 1 114 ? 0.502 -17.609 1.001 1 89.25 114 GLU B C 1
ATOM 2141 O O . GLU B 1 114 ? 0.033 -16.484 1.018 1 89.25 114 GLU B O 1
ATOM 2146 N N . PHE B 1 115 ? 1.064 -18.172 2.021 1 91.25 115 PHE B N 1
ATOM 2147 C CA . PHE B 1 115 ? 1.156 -17.453 3.285 1 91.25 115 PHE B CA 1
ATOM 2148 C C . PHE B 1 115 ? 1.923 -16.156 3.111 1 91.25 115 PHE B C 1
ATOM 2150 O O . PHE B 1 115 ? 1.436 -15.086 3.49 1 91.25 115 PHE B O 1
ATOM 2157 N N . THR B 1 116 ? 3.066 -16.281 2.521 1 88.06 116 THR B N 1
ATOM 2158 C CA . THR B 1 116 ? 3.926 -15.109 2.355 1 88.06 116 THR B CA 1
ATOM 2159 C C . THR B 1 116 ? 3.248 -14.062 1.484 1 88.06 116 THR B C 1
ATOM 2161 O O . THR B 1 116 ? 3.32 -12.867 1.776 1 88.06 116 THR B O 1
ATOM 2164 N N . GLN B 1 117 ? 2.592 -14.547 0.476 1 88.94 117 GLN B N 1
ATOM 2165 C CA . GLN B 1 117 ? 1.918 -13.633 -0.446 1 88.94 117 GLN B CA 1
ATOM 2166 C C . GLN B 1 117 ? 0.786 -12.883 0.251 1 88.94 117 GLN B C 1
ATOM 2168 O O . GLN B 1 117 ? 0.7 -11.656 0.162 1 88.94 117 GLN B O 1
ATOM 2173 N N . TYR B 1 118 ? -0.044 -13.609 0.972 1 93.12 118 TYR B N 1
ATOM 2174 C CA . TYR B 1 118 ? -1.178 -13.008 1.664 1 93.12 118 TYR B CA 1
ATOM 2175 C C . TYR B 1 118 ? -0.708 -12.125 2.812 1 93.12 118 TYR B C 1
ATOM 2177 O O . TYR B 1 118 ? -1.283 -11.062 3.061 1 93.12 118 TYR B O 1
ATOM 2185 N N . PHE B 1 119 ? 0.283 -12.617 3.473 1 93.69 119 PHE B N 1
ATOM 2186 C CA . PHE B 1 119 ? 0.816 -11.852 4.594 1 93.69 119 PHE B CA 1
ATOM 2187 C C . PHE B 1 119 ? 1.364 -10.508 4.121 1 93.69 119 PHE B C 1
ATOM 2189 O O . PHE B 1 119 ? 1.094 -9.477 4.73 1 93.69 119 PHE B O 1
ATOM 2196 N N . THR B 1 120 ? 2.096 -10.539 3.051 1 92.62 120 THR B N 1
ATOM 2197 C CA . THR B 1 120 ? 2.68 -9.312 2.506 1 92.62 120 THR B CA 1
ATOM 2198 C C . THR B 1 120 ? 1.59 -8.344 2.064 1 92.62 120 THR B C 1
ATOM 2200 O O . THR B 1 120 ? 1.668 -7.145 2.344 1 92.62 120 THR B O 1
ATOM 2203 N N . LYS B 1 121 ? 0.588 -8.875 1.439 1 94.25 121 LYS B N 1
ATOM 2204 C CA . LYS B 1 121 ? -0.514 -8.031 0.994 1 94.25 121 LYS B CA 1
ATOM 2205 C C . LYS B 1 121 ? -1.272 -7.445 2.182 1 94.25 121 LYS B C 1
ATOM 2207 O O . LYS B 1 121 ? -1.705 -6.289 2.143 1 94.25 121 LYS B O 1
ATOM 2212 N N . PHE B 1 122 ? -1.451 -8.297 3.166 1 96.12 122 PHE B N 1
ATOM 2213 C CA . PHE B 1 122 ? -2.125 -7.844 4.379 1 96.12 122 PHE B CA 1
ATOM 2214 C C . PHE B 1 122 ? -1.367 -6.688 5.023 1 96.12 122 PHE B C 1
ATOM 2216 O O . PHE B 1 122 ? -1.956 -5.652 5.34 1 96.12 122 PHE B O 1
ATOM 2223 N N . THR B 1 123 ? -0.118 -6.898 5.191 1 96.06 123 THR B N 1
ATOM 2224 C CA . THR B 1 123 ? 0.699 -5.879 5.84 1 96.06 123 THR B CA 1
ATOM 2225 C C . THR B 1 123 ? 0.757 -4.613 4.988 1 96.06 123 THR B C 1
ATOM 2227 O O . THR B 1 123 ? 0.778 -3.502 5.52 1 96.06 123 THR B O 1
ATOM 2230 N N . GLN B 1 124 ? 0.83 -4.801 3.756 1 96.5 124 GLN B N 1
ATOM 2231 C CA . GLN B 1 124 ? 0.838 -3.658 2.85 1 96.5 124 GLN B CA 1
ATOM 2232 C C . GLN B 1 124 ? -0.447 -2.844 2.977 1 96.5 124 GLN B C 1
ATOM 2234 O O . GLN B 1 124 ? -0.407 -1.613 3.012 1 96.5 124 GLN B O 1
ATOM 2239 N N . ASN B 1 125 ? -1.575 -3.502 3.014 1 97.38 125 ASN B N 1
ATOM 2240 C CA . ASN B 1 125 ? -2.852 -2.822 3.205 1 97.38 125 ASN B CA 1
ATOM 2241 C C . ASN B 1 125 ? -2.916 -2.121 4.559 1 97.38 125 ASN B C 1
ATOM 2243 O O . ASN B 1 125 ? -3.504 -1.044 4.676 1 97.38 125 ASN B O 1
ATOM 2247 N N . MET B 1 126 ? -2.312 -2.727 5.531 1 97.31 126 MET B N 1
ATOM 2248 C CA . MET B 1 126 ? -2.26 -2.076 6.836 1 97.31 126 MET B CA 1
ATOM 2249 C C . MET B 1 126 ? -1.411 -0.809 6.781 1 97.31 126 MET B C 1
ATOM 2251 O O . MET B 1 126 ? -1.689 0.162 7.484 1 97.31 126 MET B O 1
ATOM 2255 N N . ALA B 1 127 ? -0.402 -0.908 5.969 1 98.25 127 ALA B N 1
ATOM 2256 C CA . ALA B 1 127 ? 0.389 0.304 5.77 1 98.25 127 ALA B CA 1
ATOM 2257 C C . ALA B 1 127 ? -0.461 1.422 5.172 1 98.25 127 ALA B C 1
ATOM 2259 O O . ALA B 1 127 ? -0.334 2.584 5.566 1 98.25 127 ALA B O 1
ATOM 2260 N N . LEU B 1 128 ? -1.302 1.083 4.223 1 98.25 128 LEU B N 1
ATOM 2261 C CA . LEU B 1 128 ? -2.203 2.07 3.641 1 98.25 128 LEU B CA 1
ATOM 2262 C C . LEU B 1 128 ? -3.143 2.641 4.699 1 98.25 128 LEU B C 1
ATOM 2264 O O . LEU B 1 128 ? -3.414 3.844 4.711 1 98.25 128 LEU B O 1
ATOM 2268 N N . VAL B 1 129 ? -3.621 1.761 5.551 1 98.19 129 VAL B N 1
ATOM 2269 C CA . VAL B 1 129 ? -4.453 2.211 6.66 1 98.19 129 VAL B CA 1
ATOM 2270 C C . VAL B 1 129 ? -3.658 3.17 7.543 1 98.19 129 VAL B C 1
ATOM 2272 O O . VAL B 1 129 ? -4.184 4.195 7.988 1 98.19 129 VAL B O 1
ATOM 2275 N N . GLY B 1 130 ? -2.465 2.848 7.824 1 97.75 130 GLY B N 1
ATOM 2276 C CA . GLY B 1 130 ? -1.614 3.729 8.609 1 97.75 130 GLY B CA 1
ATOM 2277 C C . GLY B 1 130 ? -1.488 5.117 8.016 1 97.75 130 GLY B C 1
ATOM 2278 O O . GLY B 1 130 ? -1.549 6.117 8.734 1 97.75 130 GLY B O 1
ATOM 2279 N N . ALA B 1 131 ? -1.284 5.18 6.73 1 97.38 131 ALA B N 1
ATOM 2280 C CA . ALA B 1 131 ? -1.203 6.465 6.043 1 97.38 131 ALA B CA 1
ATOM 2281 C C . ALA B 1 131 ? -2.498 7.258 6.203 1 97.38 131 ALA B C 1
ATOM 2283 O O . ALA B 1 131 ? -2.469 8.469 6.426 1 97.38 131 ALA B O 1
ATOM 2284 N N . LEU B 1 132 ? -3.584 6.57 6.09 1 97.69 132 LEU B N 1
ATOM 2285 C CA . LEU B 1 132 ? -4.883 7.219 6.234 1 97.69 132 LEU B CA 1
ATOM 2286 C C . LEU B 1 132 ? -5.082 7.727 7.656 1 97.69 132 LEU B C 1
ATOM 2288 O O . LEU B 1 132 ? -5.625 8.812 7.863 1 97.69 132 LEU B O 1
ATOM 2292 N N . LEU B 1 133 ? -4.676 6.945 8.609 1 96.12 133 LEU B N 1
ATOM 2293 C CA . LEU B 1 133 ? -4.777 7.367 10 1 96.12 133 LEU B CA 1
ATOM 2294 C C . LEU B 1 133 ? -3.916 8.602 10.258 1 96.12 133 LEU B C 1
ATOM 2296 O O . LEU B 1 133 ? -4.32 9.5 11 1 96.12 133 LEU B O 1
ATOM 2300 N N . PHE B 1 134 ? -2.838 8.602 9.695 1 91.88 134 PHE B N 1
ATOM 2301 C CA . PHE B 1 134 ? -1.986 9.781 9.797 1 91.88 134 PHE B CA 1
ATOM 2302 C C . PHE B 1 134 ? -2.688 11.008 9.227 1 91.88 134 PHE B C 1
ATOM 2304 O O . PHE B 1 134 ? -2.65 12.086 9.82 1 91.88 134 PHE B O 1
ATOM 2311 N N . PHE B 1 135 ? -3.248 10.859 8.078 1 92.81 135 PHE B N 1
ATOM 2312 C CA . PHE B 1 135 ? -3.994 11.938 7.441 1 92.81 135 PHE B CA 1
ATOM 2313 C C . PHE B 1 135 ? -5.125 12.414 8.344 1 92.81 135 PHE B C 1
ATOM 2315 O O . PHE B 1 135 ? -5.289 13.617 8.555 1 92.81 135 PHE B O 1
ATOM 2322 N N . ILE B 1 136 ? -5.855 11.508 8.875 1 93.44 136 ILE B N 1
ATOM 2323 C CA . ILE B 1 136 ? -7 11.82 9.727 1 93.44 136 ILE B CA 1
ATOM 2324 C C . ILE B 1 136 ? -6.523 12.516 11 1 93.44 136 ILE B C 1
ATOM 2326 O O . ILE B 1 136 ? -7.133 13.492 11.445 1 93.44 136 ILE B O 1
ATOM 2330 N N . GLY B 1 137 ? -5.48 12.062 11.57 1 90.94 137 GLY B N 1
ATOM 2331 C CA . GLY B 1 137 ? -4.918 12.688 12.758 1 90.94 137 GLY B CA 1
ATOM 2332 C C . GLY B 1 137 ? -4.449 14.109 12.531 1 90.94 137 GLY B C 1
ATOM 2333 O O . GLY B 1 137 ? -4.629 14.977 13.383 1 90.94 137 GLY B O 1
ATOM 2334 N N . MET B 1 138 ? -3.855 14.297 11.422 1 86.75 138 MET B N 1
ATOM 2335 C CA . MET B 1 138 ? -3.367 15.633 11.086 1 86.75 138 MET B CA 1
ATOM 2336 C C . MET B 1 138 ? -4.527 16.594 10.859 1 86.75 138 MET B C 1
ATOM 2338 O O . MET B 1 138 ? -4.469 17.75 11.273 1 86.75 138 MET B O 1
ATOM 2342 N N . LYS B 1 139 ? -5.531 16.109 10.188 1 84.19 139 LYS B N 1
ATOM 2343 C CA . LYS B 1 139 ? -6.707 16.938 9.953 1 84.19 139 LYS B CA 1
ATOM 2344 C C . LYS B 1 139 ? -7.391 17.312 11.266 1 84.19 139 LYS B C 1
ATOM 2346 O O . LYS B 1 139 ? -7.848 18.438 11.43 1 84.19 139 LYS B O 1
ATOM 2351 N N . HIS B 1 140 ? -7.445 16.391 12.109 1 80.56 140 HIS B N 1
ATOM 2352 C CA . HIS B 1 140 ? -8.031 16.641 13.422 1 80.56 140 HIS B CA 1
ATOM 2353 C C . HIS B 1 140 ? -7.203 17.641 14.219 1 80.56 140 HIS B C 1
ATOM 2355 O O . HIS B 1 140 ? -7.754 18.516 14.891 1 80.56 140 HIS B O 1
ATOM 2361 N N . SER B 1 141 ? -5.922 17.531 14.117 1 74.25 141 SER B N 1
ATOM 2362 C CA . SER B 1 141 ? -5.023 18.422 14.844 1 74.25 141 SER B CA 1
ATOM 2363 C C . SER B 1 141 ? -5.117 19.844 14.32 1 74.25 141 SER B C 1
ATOM 2365 O O . SER B 1 141 ? -5.109 20.812 15.094 1 74.25 141 SER B O 1
ATOM 2367 N N . ILE B 1 142 ? -5.266 20.062 13.086 1 69.56 142 ILE B N 1
ATOM 2368 C CA . ILE B 1 142 ? -5.371 21.391 12.492 1 69.56 142 ILE B CA 1
ATOM 2369 C C . ILE B 1 142 ? -6.707 22.016 12.867 1 69.56 142 ILE B C 1
ATOM 2371 O O . ILE B 1 142 ? -6.773 23.219 13.164 1 69.56 142 ILE B O 1
ATOM 2375 N N . SER B 1 143 ? -7.734 21.234 12.922 1 67.69 143 SER B N 1
ATOM 2376 C CA . SER B 1 143 ? -9.055 21.75 13.281 1 67.69 143 SER B CA 1
ATOM 2377 C C . SER B 1 143 ? -9.094 22.188 14.742 1 67.69 143 SER B C 1
ATOM 2379 O O . SER B 1 143 ? -9.703 23.203 15.086 1 67.69 143 SER B O 1
ATOM 2381 N N . LEU B 1 144 ? -8.43 21.438 15.594 1 66.75 144 LEU B N 1
ATOM 2382 C CA . LEU B 1 144 ? -8.406 21.766 17.016 1 66.75 144 LEU B CA 1
ATOM 2383 C C . LEU B 1 144 ? -7.574 23.016 17.266 1 66.75 144 LEU B C 1
ATOM 2385 O O . LEU B 1 144 ? -7.891 23.812 18.156 1 66.75 144 LEU B O 1
ATOM 2389 N N . ARG B 1 145 ? -6.586 23.219 16.531 1 62.81 145 ARG B N 1
ATOM 2390 C CA . ARG B 1 145 ? -5.754 24.406 16.688 1 62.81 145 ARG B CA 1
ATOM 2391 C C . ARG B 1 145 ? -6.48 25.656 16.219 1 62.81 145 ARG B C 1
ATOM 2393 O O . ARG B 1 145 ? -6.371 26.719 16.828 1 62.81 145 ARG B O 1
ATOM 2400 N N . LYS B 1 146 ? -7.324 25.531 15.234 1 63.66 146 LYS B N 1
ATOM 2401 C CA . LYS B 1 146 ? -8.094 26.656 14.734 1 63.66 146 LYS B CA 1
ATOM 2402 C C . LYS B 1 146 ? -9.188 27.062 15.727 1 63.66 146 LYS B C 1
ATOM 2404 O O . LYS B 1 146 ? -9.445 28.25 15.914 1 63.66 146 LYS B O 1
ATOM 2409 N N . SER B 1 147 ? -9.734 26.156 16.344 1 61.88 147 SER B N 1
ATOM 2410 C CA . SER B 1 147 ? -10.805 26.469 17.297 1 61.88 147 SER B CA 1
ATOM 2411 C C . SER B 1 147 ? -10.25 27.094 18.562 1 61.88 147 SER B C 1
ATOM 2413 O O . SER B 1 147 ? -10.914 27.922 19.203 1 61.88 147 SER B O 1
ATOM 2415 N N . ARG B 1 148 ? -9.094 26.812 18.953 1 60.53 148 ARG B N 1
ATOM 2416 C CA . ARG B 1 148 ? -8.539 27.359 20.188 1 60.53 148 ARG B CA 1
ATOM 2417 C C . ARG B 1 148 ? -8.078 28.797 20 1 60.53 148 ARG B C 1
ATOM 2419 O O . ARG B 1 148 ? -8.023 29.562 20.969 1 60.53 148 ARG B O 1
ATOM 2426 N N . LYS B 1 149 ? -7.848 29.25 18.844 1 60.19 149 LYS B N 1
ATOM 2427 C CA . LYS B 1 149 ? -7.387 30.625 18.641 1 60.19 149 LYS B CA 1
ATOM 2428 C C . LYS B 1 149 ? -8.555 31.609 18.688 1 60.19 149 LYS B C 1
ATOM 2430 O O . LYS B 1 149 ? -8.352 32.812 18.594 1 60.19 149 LYS B O 1
ATOM 2435 N N . THR B 1 150 ? -9.727 31.188 18.594 1 54.47 150 THR B N 1
ATOM 2436 C CA . THR B 1 150 ? -10.797 32.188 18.688 1 54.47 150 THR B CA 1
ATOM 2437 C C . THR B 1 150 ? -10.969 32.656 20.125 1 54.47 150 THR B C 1
ATOM 2439 O O . THR B 1 150 ? -11.273 31.859 21.016 1 54.47 150 THR B O 1
ATOM 2442 N N . PRO B 1 151 ? -10.312 33.719 20.516 1 55.22 151 PRO B N 1
ATOM 2443 C CA . PRO B 1 151 ? -10.414 34.344 21.844 1 55.22 151 PRO B CA 1
ATOM 2444 C C . PRO B 1 151 ? -11.859 34.469 22.312 1 55.22 151 PRO B C 1
ATOM 2446 O O . PRO B 1 151 ? -12.758 34.75 21.516 1 55.22 151 PRO B O 1
ATOM 2449 N N . LYS B 1 152 ? -12.367 33.625 23.266 1 54.69 152 LYS B N 1
ATOM 2450 C CA . LYS B 1 152 ? -13.648 33.906 23.922 1 54.69 152 LYS B CA 1
ATOM 2451 C C . LYS B 1 152 ? -13.828 35.375 24.203 1 54.69 152 LYS B C 1
ATOM 2453 O O . LYS B 1 152 ? -12.977 36 24.844 1 54.69 152 LYS B O 1
ATOM 2458 N N . ALA B 1 153 ? -14.57 36.094 23.406 1 56.44 153 ALA B N 1
ATOM 2459 C CA . ALA B 1 153 ? -14.961 37.469 23.672 1 56.44 153 ALA B CA 1
ATOM 2460 C C . ALA B 1 153 ? -15.438 37.656 25.109 1 56.44 153 ALA B C 1
ATOM 2462 O O . ALA B 1 153 ? -16.328 36.938 25.562 1 56.44 153 ALA B O 1
ATOM 2463 N N . LYS B 1 154 ? -14.586 38 25.953 1 52.34 154 LYS B N 1
ATOM 2464 C CA . LYS B 1 154 ? -15.039 38.469 27.266 1 52.34 154 LYS B CA 1
ATOM 2465 C C . LYS B 1 154 ? -16.234 39.406 27.125 1 52.34 154 LYS B C 1
ATOM 2467 O O . LYS B 1 154 ? -16.125 40.469 26.469 1 52.34 154 LYS B O 1
ATOM 2472 N N . THR B 1 155 ? -17.453 38.906 26.984 1 50.56 155 THR B N 1
ATOM 2473 C CA . THR B 1 155 ? -18.578 39.781 27.219 1 50.56 155 THR B CA 1
ATOM 2474 C C . THR B 1 155 ? -18.312 40.688 28.422 1 50.56 155 THR B C 1
ATOM 2476 O O . THR B 1 155 ? -18.109 40.219 29.531 1 50.56 155 THR B O 1
ATOM 2479 N N . SER B 1 156 ? -17.75 41.906 28.203 1 41.69 156 SER B N 1
ATOM 2480 C CA . SER B 1 156 ? -17.875 42.938 29.219 1 41.69 156 SER B CA 1
ATOM 2481 C C . SER B 1 156 ? -19.328 43.094 29.688 1 41.69 156 SER B C 1
ATOM 2483 O O . SER B 1 156 ? -20.25 43.031 28.875 1 41.69 156 SER B O 1
#

pLDDT: mean 85.06, std 13.78, range [41.69, 98.38]

Sequence (312 aa):
MGFTLFIGRLLFASFFILSSYQLYHEFGTDGGPVVKVLEPKLNMFTKLITLKAGINVPEVETKHVVMTMIVLQGFGGVGFVFGSYLGAILLVLYQLVFTPILHDFYNYDVEDAEFTQYFTKFTQNMALVGALLFFIGMKHSISLRKSRKTPKAKTSMGFTLFIGRLLFASFFILSSYQLYHEFGTDGGPVVKVLEPKLNMFTKLITLKAGINVPEVETKHVVMTMIVLQGFGGVGFVFGSYLGAILLVLYQLVFTPILHDFYNYDVEDAEFTQYFTKFTQNMALVGALLFFIGMKHSISLRKSRKTPKAKTS

Radius of gyration: 22.97 Å; Cα contacts (8 Å, |Δi|>4): 361; chains: 2; bounding box: 65×73×54 Å

Foldseek 3Di:
DVVVVLVVLLVLLVVLQVVLVVQVVQCPDPHHPVLVLVVVVLVVVQVVCCVPVVDNDPNPRSNVVSVLSSCLSNVLSVCSSVPHLVSLVSLLVSLVVCLCSNLVLVVDDPPDPSNVVSVVSSVVSVVSSVVSVVSNVVVVVVVVVVVVPPPPPPPD/DVVVVLVVLLVLLVVLQVVLVVLVVQCPPPHHPVLVLVVVVLVVVQVVCCVPVVDNDPNPRSSVVSVLSSCLSNVLSVCSSVPHLVSLVSLLVSLVVCLCSNLVLVVDDPPDPSNVVSVVSSVVSVVSSVVSVVSNVVVVVVVVVVVVPPPPPPPD